Protein AF-A0A2V8UFY2-F1 (afdb_monomer_lite)

Sequence (199 aa):
MVKQAATGEEFSVSLDKATLTLLLDEMSKVGLDTSKLKISNNPAQPGAVNVTGFTATPTPRLTPFDPQPTPVVSTTHAPDATAGSEAEFVPEFLQDARVFSVYGTSSGLNPAYFATRATAEWMAKKYGTGEVVETPYEGNGGPYLANANEFQMRLRNGKLTNAGTLADYYRRMPESQFPGVADYMVRSVLIADNGPGIV

Structure (mmCIF, N/CA/C/O backbone):
data_AF-A0A2V8UFY2-F1
#
_entry.id   AF-A0A2V8UFY2-F1
#
loop_
_atom_site.group_PDB
_atom_site.id
_atom_site.type_symbol
_atom_site.label_atom_id
_atom_site.label_alt_id
_atom_site.label_comp_id
_atom_site.label_asym_id
_atom_site.label_entity_id
_atom_site.label_seq_id
_atom_site.pdbx_PDB_ins_code
_atom_site.Cartn_x
_atom_site.Cartn_y
_atom_site.Cartn_z
_atom_site.occupancy
_atom_site.B_iso_or_equiv
_atom_site.auth_seq_id
_atom_site.auth_comp_id
_atom_site.auth_asym_id
_atom_site.auth_atom_id
_atom_site.pdbx_PDB_model_num
ATOM 1 N N . MET A 1 1 ? 8.200 -35.801 51.454 1.00 36.50 1 MET A N 1
ATOM 2 C CA . MET A 1 1 ? 9.051 -34.892 50.654 1.00 36.50 1 MET A CA 1
ATOM 3 C C . MET A 1 1 ? 8.315 -34.591 49.362 1.00 36.50 1 MET A C 1
ATOM 5 O O . MET A 1 1 ? 8.167 -35.491 48.550 1.00 36.50 1 MET A O 1
ATOM 9 N N . VAL A 1 2 ? 7.795 -33.375 49.203 1.00 30.05 2 VAL A N 1
ATOM 10 C CA . VAL A 1 2 ? 7.168 -32.923 47.952 1.00 30.05 2 VAL A CA 1
ATOM 11 C C . VAL A 1 2 ? 8.130 -31.915 47.326 1.00 30.05 2 VAL A C 1
ATOM 13 O O . VAL A 1 2 ? 8.469 -30.922 47.964 1.00 30.05 2 VAL A O 1
ATOM 16 N N . LYS A 1 3 ? 8.646 -32.223 46.130 1.00 34.09 3 LYS A N 1
ATOM 17 C CA . LYS A 1 3 ? 9.518 -31.337 45.345 1.00 34.09 3 LYS A CA 1
ATOM 18 C C . LYS A 1 3 ? 8.659 -30.229 44.727 1.00 34.09 3 LYS A C 1
ATOM 20 O O . LYS A 1 3 ? 7.714 -30.521 44.002 1.00 34.09 3 LYS A O 1
ATOM 25 N N . GLN A 1 4 ? 9.000 -28.984 45.037 1.00 35.84 4 GLN A N 1
ATOM 26 C CA . GLN A 1 4 ? 8.407 -27.769 44.484 1.00 35.84 4 GLN A CA 1
ATOM 27 C C . GLN A 1 4 ? 9.010 -27.480 43.098 1.00 35.84 4 GLN A C 1
ATOM 29 O O . GLN A 1 4 ? 10.202 -27.705 42.883 1.00 35.84 4 GLN A O 1
ATOM 34 N N . ALA A 1 5 ? 8.176 -27.030 42.158 1.00 34.72 5 ALA A N 1
ATOM 35 C CA . ALA A 1 5 ? 8.568 -26.677 40.795 1.00 34.72 5 ALA A CA 1
ATOM 36 C C . ALA A 1 5 ? 9.474 -25.432 40.777 1.00 34.72 5 ALA A C 1
ATOM 38 O O . ALA A 1 5 ? 9.219 -24.470 41.500 1.00 34.72 5 ALA A O 1
ATOM 39 N N . ALA A 1 6 ? 10.526 -25.461 39.954 1.00 41.25 6 ALA A N 1
ATOM 40 C CA . ALA A 1 6 ? 11.391 -24.314 39.709 1.00 41.25 6 ALA A CA 1
ATOM 41 C C . ALA A 1 6 ? 10.707 -23.374 38.707 1.00 41.25 6 ALA A C 1
ATOM 43 O O . ALA A 1 6 ? 10.566 -23.700 37.530 1.00 41.25 6 ALA A O 1
ATOM 44 N N . THR A 1 7 ? 10.263 -22.227 39.208 1.00 43.69 7 THR A N 1
ATOM 45 C CA . THR A 1 7 ? 9.681 -21.127 38.436 1.00 43.69 7 THR A CA 1
ATOM 46 C C . THR A 1 7 ? 10.739 -20.043 38.259 1.00 43.69 7 THR A C 1
ATOM 48 O O . THR A 1 7 ? 11.320 -19.613 39.254 1.00 43.69 7 THR A O 1
ATOM 51 N N . GLY A 1 8 ? 10.935 -19.559 37.031 1.00 43.62 8 GLY A N 1
ATOM 52 C CA . GLY A 1 8 ? 11.543 -18.247 36.788 1.00 43.62 8 GLY A CA 1
ATOM 53 C C . GLY A 1 8 ? 12.620 -18.222 35.708 1.00 43.62 8 GLY A C 1
ATOM 54 O O . GLY A 1 8 ? 13.791 -18.050 36.027 1.00 43.62 8 GLY A O 1
ATOM 55 N N . GLU A 1 9 ? 12.235 -18.338 34.435 1.00 43.66 9 GLU A N 1
ATOM 56 C CA . GLU A 1 9 ? 13.041 -17.764 33.351 1.00 43.66 9 GLU A CA 1
ATOM 57 C C . GLU A 1 9 ? 12.847 -16.240 33.380 1.00 43.66 9 GLU A C 1
ATOM 59 O O . GLU A 1 9 ? 11.755 -15.733 33.117 1.00 43.66 9 GLU A O 1
ATOM 64 N N . GLU A 1 10 ? 13.889 -15.501 33.765 1.00 48.06 10 GLU A N 1
ATOM 65 C CA . GLU A 1 10 ? 13.915 -14.041 33.653 1.00 48.06 10 GLU A CA 1
ATOM 66 C C . GLU A 1 10 ? 14.055 -13.650 32.175 1.00 48.06 10 GLU A C 1
ATOM 68 O O . GLU A 1 10 ? 15.131 -13.732 31.583 1.00 48.06 10 GLU A O 1
ATOM 73 N N . PHE A 1 11 ? 12.956 -13.195 31.571 1.00 44.28 11 PHE A N 1
ATOM 74 C CA . PHE A 1 11 ? 12.984 -12.547 30.262 1.00 44.28 11 PHE A CA 1
ATOM 75 C C . PHE A 1 11 ? 13.623 -11.160 30.387 1.00 44.28 11 PHE A C 1
ATOM 77 O O . PHE A 1 11 ? 13.098 -10.277 31.063 1.00 44.28 11 PHE A O 1
ATOM 84 N N . SER A 1 12 ? 14.754 -10.962 29.710 1.00 51.25 12 SER A N 1
ATOM 85 C CA . SER A 1 12 ? 15.439 -9.670 29.617 1.00 51.25 12 SER A CA 1
ATOM 86 C C . SER A 1 12 ? 15.268 -9.106 28.208 1.00 51.25 12 SER A C 1
ATOM 88 O O . SER A 1 12 ? 15.698 -9.729 27.241 1.00 51.25 12 SER A O 1
ATOM 90 N N . VAL A 1 13 ? 14.656 -7.926 28.083 1.00 51.66 13 VAL A N 1
ATOM 91 C CA . VAL A 1 13 ? 14.503 -7.203 26.809 1.00 51.66 13 VAL A CA 1
ATOM 92 C C . VAL A 1 13 ? 15.267 -5.886 26.903 1.00 51.66 13 VAL A C 1
ATOM 94 O O . VAL A 1 13 ? 15.075 -5.117 27.843 1.00 51.66 13 VAL A O 1
ATOM 97 N N . SER A 1 14 ? 16.149 -5.621 25.940 1.00 53.66 14 SER A N 1
ATOM 98 C CA . SER A 1 14 ? 16.865 -4.348 25.830 1.00 53.66 14 SER A CA 1
ATOM 99 C C . SER A 1 14 ? 16.098 -3.410 24.900 1.00 53.66 14 SER A C 1
ATOM 101 O O . SER A 1 14 ? 16.031 -3.657 23.700 1.00 53.66 14 SER A O 1
ATOM 103 N N . LEU A 1 15 ? 15.524 -2.341 25.452 1.00 61.38 15 LEU A N 1
ATOM 104 C CA . LEU A 1 15 ? 14.904 -1.256 24.689 1.00 61.38 15 LEU A CA 1
ATOM 105 C C . LEU A 1 15 ? 15.712 0.029 24.866 1.00 61.38 15 LEU A C 1
ATOM 107 O O . LEU A 1 15 ? 16.353 0.237 25.899 1.00 61.38 15 LEU A O 1
ATOM 111 N N . ASP A 1 16 ? 15.673 0.907 23.869 1.00 71.69 16 ASP A N 1
ATOM 112 C CA . ASP A 1 16 ? 16.215 2.251 24.019 1.00 71.69 16 ASP A CA 1
ATOM 113 C C . ASP A 1 16 ? 15.373 3.078 25.014 1.00 71.69 16 ASP A C 1
ATOM 115 O O . ASP A 1 16 ? 14.211 2.784 25.308 1.00 71.69 16 ASP A O 1
ATOM 119 N N . LYS A 1 17 ? 15.978 4.142 25.549 1.00 62.91 17 LYS A N 1
ATOM 120 C CA . LYS A 1 17 ? 15.395 4.962 26.618 1.00 62.91 17 LYS A CA 1
ATOM 121 C C . LYS A 1 17 ? 14.096 5.669 26.202 1.00 62.91 17 LYS A C 1
ATOM 123 O O . LYS A 1 17 ? 13.236 5.885 27.058 1.00 62.91 17 LYS A O 1
ATOM 128 N N . ALA A 1 18 ? 13.949 6.041 24.929 1.00 68.62 18 ALA A N 1
ATOM 129 C CA . ALA A 1 18 ? 12.751 6.726 24.446 1.00 68.62 18 ALA A CA 1
ATOM 130 C C . ALA A 1 18 ? 11.585 5.737 24.347 1.00 68.62 18 ALA A C 1
ATOM 132 O O . ALA A 1 18 ? 10.501 6.020 24.858 1.00 68.62 18 ALA A O 1
ATOM 133 N N . THR A 1 19 ? 11.845 4.542 23.815 1.00 69.00 19 THR A N 1
ATOM 134 C CA . THR A 1 19 ? 10.848 3.468 23.733 1.00 69.00 19 THR A CA 1
ATOM 135 C C . THR A 1 19 ? 10.437 2.970 25.120 1.00 69.00 19 THR A C 1
ATOM 137 O O . THR A 1 19 ? 9.249 2.788 25.369 1.00 69.00 19 THR A O 1
ATOM 140 N N . LEU A 1 20 ? 11.376 2.844 26.068 1.00 69.50 20 LEU A N 1
ATOM 141 C CA . LEU A 1 20 ? 11.069 2.529 27.473 1.00 69.50 20 LEU A CA 1
ATOM 142 C C . LEU A 1 20 ? 10.132 3.563 28.102 1.00 69.50 20 LEU A C 1
ATOM 144 O O . LEU A 1 20 ? 9.165 3.197 28.760 1.00 69.50 20 LEU A O 1
ATOM 148 N N . THR A 1 21 ? 10.399 4.851 27.886 1.00 67.38 21 THR A N 1
ATOM 149 C CA . THR A 1 21 ? 9.590 5.929 28.475 1.00 67.38 21 THR A CA 1
ATOM 150 C C . THR A 1 21 ? 8.159 5.901 27.941 1.00 67.38 21 THR A C 1
ATOM 152 O O . THR A 1 21 ? 7.216 6.031 28.717 1.00 67.38 21 THR A O 1
ATOM 155 N N . LEU A 1 22 ? 7.997 5.666 26.636 1.00 73.25 22 LEU A N 1
ATOM 156 C CA . LEU A 1 22 ? 6.685 5.542 26.007 1.00 73.25 22 LEU A CA 1
ATOM 157 C C . LEU A 1 22 ? 5.923 4.312 26.521 1.00 73.25 22 LEU A C 1
ATOM 159 O O . LEU A 1 22 ? 4.743 4.412 26.841 1.00 73.25 22 LEU A O 1
ATOM 163 N N . LEU A 1 23 ? 6.605 3.169 26.659 1.00 69.69 23 LEU A N 1
ATOM 164 C CA . LEU A 1 23 ? 5.990 1.942 27.165 1.00 69.69 23 LEU A CA 1
ATOM 165 C C . LEU A 1 23 ? 5.521 2.101 28.617 1.00 69.69 23 LEU A C 1
ATOM 167 O O . LEU A 1 23 ? 4.437 1.646 28.962 1.00 69.69 23 LEU A O 1
ATOM 171 N N . LEU A 1 24 ? 6.322 2.756 29.464 1.00 70.81 24 LEU A N 1
ATOM 172 C CA . LEU A 1 24 ? 5.958 3.016 30.858 1.00 70.81 24 LEU A CA 1
ATOM 173 C C . LEU A 1 24 ? 4.755 3.967 30.969 1.00 70.81 24 LEU A C 1
ATOM 175 O O . LEU A 1 24 ? 3.890 3.748 31.817 1.00 70.81 24 LEU A O 1
ATOM 179 N N . ASP A 1 25 ? 4.681 4.990 30.114 1.00 71.69 25 ASP A N 1
ATOM 180 C CA . ASP A 1 25 ? 3.549 5.924 30.069 1.00 71.69 25 ASP A CA 1
ATOM 181 C C . ASP A 1 25 ? 2.252 5.219 29.642 1.00 71.69 25 ASP A C 1
ATOM 183 O O . ASP A 1 25 ? 1.210 5.373 30.281 1.00 71.69 25 ASP A O 1
ATOM 187 N N . GLU A 1 26 ? 2.329 4.362 28.623 1.00 70.94 26 GLU A N 1
ATOM 188 C CA . GLU A 1 26 ? 1.200 3.549 28.167 1.00 70.94 26 GLU A CA 1
ATOM 189 C C . GLU A 1 26 ? 0.772 2.526 29.231 1.00 70.94 26 GLU A C 1
ATOM 191 O O . GLU A 1 26 ? -0.412 2.432 29.548 1.00 70.94 26 GLU A O 1
ATOM 196 N N . MET A 1 27 ? 1.716 1.816 29.863 1.00 67.31 27 MET A N 1
ATOM 197 C CA . MET A 1 27 ? 1.420 0.839 30.924 1.00 67.31 27 MET A CA 1
ATOM 198 C C . MET A 1 27 ? 0.758 1.477 32.156 1.00 67.31 27 MET A C 1
ATOM 200 O O . MET A 1 27 ? -0.099 0.854 32.788 1.00 67.31 27 MET A O 1
ATOM 204 N N . SER A 1 28 ? 1.104 2.728 32.466 1.00 64.19 28 SER A N 1
ATOM 205 C CA . SER A 1 28 ? 0.470 3.507 33.535 1.00 64.19 28 SER A CA 1
ATOM 206 C C . SER A 1 28 ? -0.994 3.846 33.210 1.00 64.19 28 SER A C 1
ATOM 208 O O . SER A 1 28 ? -1.863 3.743 34.077 1.00 64.19 28 SER A O 1
ATOM 210 N N . LYS A 1 29 ? -1.313 4.159 31.943 1.00 68.12 29 LYS A N 1
ATOM 211 C CA . LYS A 1 29 ? -2.690 4.466 31.498 1.00 68.12 29 LYS A CA 1
ATOM 212 C C . LYS A 1 29 ? -3.634 3.266 31.563 1.00 68.12 29 LYS A C 1
ATOM 214 O O . LYS A 1 29 ? -4.824 3.452 31.802 1.00 68.12 29 LYS A O 1
ATOM 219 N N . VAL A 1 30 ? -3.119 2.049 31.380 1.00 64.50 30 VAL A N 1
ATOM 220 C CA . VAL A 1 30 ? -3.892 0.799 31.535 1.00 64.50 30 VAL A CA 1
ATOM 221 C C . VAL A 1 30 ? -3.917 0.264 32.973 1.00 64.50 30 VAL A C 1
ATOM 223 O O . VAL A 1 30 ? -4.499 -0.789 33.224 1.00 64.50 30 VAL A O 1
ATOM 226 N N . GLY A 1 31 ? -3.345 0.990 33.941 1.00 54.72 31 GLY A N 1
ATOM 227 C CA . GLY A 1 31 ? -3.419 0.639 35.361 1.00 54.72 31 GLY A CA 1
ATOM 228 C C . GLY A 1 31 ? -2.584 -0.584 35.755 1.00 54.72 31 GLY A C 1
ATOM 229 O O . GLY A 1 31 ? -2.877 -1.216 36.772 1.00 54.72 31 GLY A O 1
ATOM 230 N N . LEU A 1 32 ? -1.560 -0.941 34.970 1.00 60.66 32 LEU A N 1
ATOM 231 C CA . LEU A 1 32 ? -0.622 -2.000 35.343 1.00 60.66 32 LEU A CA 1
ATOM 232 C C . LEU A 1 32 ? 0.371 -1.484 36.396 1.00 60.66 32 LEU A C 1
ATOM 234 O O . LEU A 1 32 ? 1.023 -0.461 36.203 1.00 60.66 32 LEU A O 1
ATOM 238 N N . ASP A 1 33 ? 0.531 -2.229 37.493 1.00 57.62 33 ASP A N 1
ATOM 239 C CA . ASP A 1 33 ? 1.513 -1.926 38.539 1.00 57.62 33 ASP A CA 1
ATOM 240 C C . ASP A 1 33 ? 2.943 -2.223 38.052 1.00 57.62 33 ASP A C 1
ATOM 242 O O . ASP A 1 33 ? 3.432 -3.355 38.097 1.00 57.62 33 ASP A O 1
ATOM 246 N N . THR A 1 34 ? 3.633 -1.186 37.577 1.00 58.38 34 THR A N 1
ATOM 247 C CA . THR A 1 34 ? 5.018 -1.257 37.093 1.00 58.38 34 THR A CA 1
ATOM 248 C C . THR A 1 34 ? 6.055 -1.261 38.222 1.00 58.38 34 THR A C 1
ATOM 250 O O . THR A 1 34 ? 7.252 -1.346 37.947 1.00 58.38 34 THR A O 1
ATOM 253 N N . SER A 1 35 ? 5.639 -1.214 39.495 1.00 57.88 35 SER A N 1
ATOM 254 C CA . SER A 1 35 ? 6.534 -1.072 40.659 1.00 57.88 35 SER A CA 1
ATOM 255 C C . SER A 1 35 ? 7.477 -2.261 40.880 1.00 57.88 35 SER A C 1
ATOM 257 O O . SER A 1 35 ? 8.417 -2.173 41.668 1.00 57.88 35 SER A O 1
ATOM 259 N N . LYS A 1 36 ? 7.243 -3.388 40.195 1.00 54.62 36 LYS A N 1
ATOM 260 C CA . LYS A 1 36 ? 8.092 -4.591 40.255 1.00 54.62 36 LYS A CA 1
ATOM 261 C C . LYS A 1 36 ? 9.071 -4.725 39.086 1.00 54.62 36 LYS A C 1
ATOM 263 O O . LYS A 1 36 ? 9.863 -5.667 39.078 1.00 54.62 36 LYS A O 1
ATOM 268 N N . LEU A 1 37 ? 9.046 -3.811 38.113 1.00 56.16 37 LEU A N 1
ATOM 269 C CA . LEU A 1 37 ? 9.970 -3.837 36.980 1.00 56.16 37 LEU A CA 1
ATOM 270 C C . LEU A 1 37 ? 11.348 -3.320 37.414 1.00 56.16 37 LEU A C 1
ATOM 272 O O . LEU A 1 37 ? 11.517 -2.153 37.763 1.00 56.16 37 LEU A O 1
ATOM 276 N N . LYS A 1 38 ? 12.358 -4.195 37.382 1.00 53.16 38 LYS A N 1
ATOM 277 C CA . LYS A 1 38 ? 13.757 -3.814 37.609 1.00 53.16 38 LYS A CA 1
ATOM 278 C C . LYS A 1 38 ? 14.361 -3.292 36.306 1.00 53.16 38 LYS A C 1
ATOM 280 O O . LYS A 1 38 ? 14.733 -4.074 35.438 1.00 53.16 38 LYS A O 1
ATOM 285 N N . ILE A 1 39 ? 14.474 -1.973 36.176 1.00 56.50 39 ILE A N 1
ATOM 286 C CA . ILE A 1 39 ? 15.136 -1.331 35.032 1.00 56.50 39 ILE A CA 1
ATOM 287 C C . ILE A 1 39 ? 16.615 -1.146 35.379 1.00 56.50 39 ILE A C 1
ATOM 289 O O . ILE A 1 39 ? 16.957 -0.367 36.268 1.00 56.50 39 ILE A O 1
ATOM 293 N N . SER A 1 40 ? 17.498 -1.871 34.692 1.00 49.16 40 SER A N 1
ATOM 294 C CA . SER A 1 40 ? 18.949 -1.718 34.835 1.00 49.16 40 SER A CA 1
ATOM 295 C C . SER A 1 40 ? 19.501 -0.857 33.699 1.00 49.16 40 SER A C 1
ATOM 297 O O . SER A 1 40 ? 19.422 -1.239 32.533 1.00 49.16 40 SER A O 1
ATOM 299 N N . ASN A 1 41 ? 20.086 0.295 34.032 1.00 41.69 41 ASN A N 1
ATOM 300 C CA . ASN A 1 41 ? 20.800 1.142 33.074 1.00 41.69 41 ASN A CA 1
ATOM 301 C C . ASN A 1 41 ? 22.235 0.635 32.914 1.00 41.69 41 ASN A C 1
ATOM 303 O O . ASN A 1 41 ? 23.140 1.115 33.594 1.00 41.69 41 ASN A O 1
ATOM 307 N N . ASN A 1 42 ? 22.446 -0.324 32.015 1.00 40.84 42 ASN A N 1
ATOM 308 C CA . ASN A 1 42 ? 23.788 -0.705 31.583 1.00 40.84 42 ASN A CA 1
ATOM 309 C C . ASN A 1 42 ? 23.953 -0.328 30.100 1.00 40.84 42 ASN A C 1
ATOM 311 O O . ASN A 1 42 ? 23.103 -0.721 29.298 1.00 40.84 42 ASN A O 1
ATOM 315 N N . PRO A 1 43 ? 24.983 0.440 29.698 1.00 35.62 43 PRO A N 1
ATOM 316 C CA . PRO A 1 43 ? 25.209 0.740 28.287 1.00 35.62 43 PRO A CA 1
ATOM 317 C C . PRO A 1 43 ? 25.573 -0.554 27.543 1.00 35.62 43 PRO A C 1
ATOM 319 O O . PRO A 1 43 ? 26.635 -1.134 27.761 1.00 35.62 43 PRO A O 1
ATOM 322 N N . ALA A 1 44 ? 24.665 -1.038 26.693 1.00 34.84 44 ALA A N 1
ATOM 323 C CA . ALA A 1 44 ? 24.840 -2.279 25.947 1.00 34.84 44 ALA A CA 1
ATOM 324 C C . ALA A 1 44 ? 25.740 -2.066 24.717 1.00 34.84 44 ALA A C 1
ATOM 326 O O . ALA A 1 44 ? 25.387 -1.361 23.774 1.00 34.84 44 ALA A O 1
ATOM 327 N N . GLN A 1 45 ? 26.904 -2.712 24.734 1.00 32.38 45 GLN A N 1
ATOM 328 C CA . GLN A 1 45 ? 27.743 -2.976 23.566 1.00 32.38 45 GLN A CA 1
ATOM 329 C C . GLN A 1 45 ? 27.110 -4.130 22.756 1.00 32.38 45 GLN A C 1
ATOM 331 O O . GLN A 1 45 ? 26.699 -5.121 23.363 1.00 32.38 45 GLN A O 1
ATOM 336 N N . PRO A 1 46 ? 27.004 -4.050 21.416 1.00 34.09 46 PRO A N 1
ATOM 337 C CA . PRO A 1 46 ? 26.331 -5.079 20.625 1.00 34.09 46 PRO A CA 1
ATOM 338 C C . PRO A 1 46 ? 27.159 -6.372 20.562 1.00 34.09 46 PRO A C 1
ATOM 340 O O . PRO A 1 46 ? 28.224 -6.420 19.948 1.00 34.09 46 PRO A O 1
ATOM 343 N N . GLY A 1 47 ? 26.658 -7.427 21.208 1.00 31.66 47 GLY A N 1
ATOM 344 C CA . GLY A 1 47 ? 27.147 -8.798 21.073 1.00 31.66 47 GLY A CA 1
ATOM 345 C C . GLY A 1 47 ? 26.387 -9.535 19.971 1.00 31.66 47 GLY A C 1
ATOM 346 O O . GLY A 1 47 ? 25.162 -9.612 20.000 1.00 31.66 47 GLY A O 1
ATOM 347 N N . ALA A 1 48 ? 27.120 -10.063 18.992 1.00 31.39 48 ALA A N 1
ATOM 348 C CA . ALA A 1 48 ? 26.589 -10.884 17.910 1.00 31.39 48 ALA A CA 1
ATOM 349 C C . ALA A 1 48 ? 26.047 -12.219 18.445 1.00 31.39 48 ALA A C 1
ATOM 351 O O . ALA A 1 48 ? 26.747 -12.928 19.168 1.00 31.39 48 ALA A O 1
ATOM 352 N N . VAL A 1 49 ? 24.827 -12.588 18.048 1.00 34.47 49 VAL A N 1
ATOM 353 C CA . VAL A 1 49 ? 24.257 -13.911 18.331 1.00 34.47 49 VAL A CA 1
ATOM 354 C C . VAL A 1 49 ? 24.290 -14.733 17.048 1.00 34.47 49 VAL A C 1
ATOM 356 O O . VAL A 1 49 ? 23.611 -14.430 16.071 1.00 34.47 49 VAL A O 1
ATOM 359 N N . ASN A 1 50 ? 25.138 -15.756 17.054 1.00 33.00 50 ASN A N 1
ATOM 360 C CA . ASN A 1 50 ? 25.276 -16.749 16.000 1.00 33.00 50 ASN A CA 1
ATOM 361 C C . ASN A 1 50 ? 24.210 -17.836 16.224 1.00 33.00 50 ASN A C 1
ATOM 363 O O . ASN A 1 50 ? 24.274 -18.542 17.229 1.00 33.00 50 ASN A O 1
ATOM 367 N N . VAL A 1 51 ? 23.233 -17.972 15.322 1.00 32.75 51 VAL A N 1
ATOM 368 C CA . VAL A 1 51 ? 22.243 -19.062 15.364 1.00 32.75 51 VAL A CA 1
ATOM 369 C C . VAL A 1 51 ? 22.458 -19.955 14.151 1.00 32.75 51 VAL A C 1
ATOM 371 O O . VAL A 1 51 ? 22.139 -19.602 13.019 1.00 32.75 51 VAL A O 1
ATOM 374 N N . THR A 1 52 ? 23.049 -21.120 14.400 1.00 33.97 52 THR A N 1
ATOM 375 C CA . THR A 1 52 ? 23.231 -22.201 13.430 1.00 33.97 52 THR A CA 1
ATOM 376 C C . THR A 1 52 ? 22.110 -23.219 13.631 1.00 33.97 52 THR A C 1
ATOM 378 O O . THR A 1 52 ? 21.993 -23.776 14.718 1.00 33.97 52 THR A O 1
ATOM 381 N N . GLY A 1 53 ? 21.304 -23.485 12.597 1.00 30.08 53 GLY A N 1
ATOM 382 C CA . GLY A 1 53 ? 20.375 -24.619 12.599 1.00 30.08 53 GLY A CA 1
ATOM 383 C C . GLY A 1 53 ? 19.136 -24.442 11.723 1.00 30.08 53 GLY A C 1
ATOM 384 O O . GLY A 1 53 ? 18.074 -24.117 12.234 1.00 30.08 53 GLY A O 1
ATOM 385 N N . PHE A 1 54 ? 19.248 -24.736 10.425 1.00 35.53 54 PHE A N 1
ATOM 386 C CA . PHE A 1 54 ? 18.096 -25.116 9.602 1.00 35.53 54 PHE A CA 1
ATOM 387 C C . PHE A 1 54 ? 18.411 -26.429 8.885 1.00 35.53 54 PHE A C 1
ATOM 389 O O . PHE A 1 54 ? 19.370 -26.530 8.120 1.00 35.53 54 PHE A O 1
ATOM 396 N N . THR A 1 55 ? 17.609 -27.451 9.169 1.00 33.03 55 THR A N 1
ATOM 397 C CA . THR A 1 55 ? 17.562 -28.715 8.437 1.00 33.03 55 THR A CA 1
ATOM 398 C C . THR A 1 55 ? 16.876 -28.477 7.093 1.00 33.03 55 THR A C 1
ATOM 400 O O . THR A 1 55 ? 15.714 -28.086 7.034 1.00 33.03 55 THR A O 1
ATOM 403 N N . ALA A 1 56 ? 17.616 -28.681 6.003 1.00 34.25 56 ALA A N 1
ATOM 404 C CA . ALA A 1 56 ? 17.122 -28.519 4.642 1.00 34.25 56 ALA A CA 1
ATOM 405 C C . ALA A 1 56 ? 16.279 -29.728 4.204 1.00 34.25 56 ALA A C 1
ATOM 407 O O . ALA A 1 56 ? 16.751 -30.866 4.211 1.00 34.25 56 ALA A O 1
ATOM 408 N N . THR A 1 57 ? 15.045 -29.474 3.778 1.00 37.72 57 THR A N 1
ATOM 409 C CA . THR A 1 57 ? 14.213 -30.416 3.016 1.00 37.72 57 THR A CA 1
ATOM 410 C C . THR A 1 57 ? 14.703 -30.441 1.558 1.00 37.72 57 THR A C 1
ATOM 412 O O . THR A 1 57 ? 14.916 -29.368 0.990 1.00 37.72 57 THR A O 1
ATOM 415 N N . PRO A 1 58 ? 14.907 -31.607 0.916 1.00 39.22 58 PRO A N 1
ATOM 416 C CA . PRO A 1 58 ? 15.440 -31.657 -0.445 1.00 39.22 58 PRO A CA 1
ATOM 417 C C . PRO A 1 58 ? 14.377 -31.267 -1.484 1.00 39.22 58 PRO A C 1
ATOM 419 O O . PRO A 1 58 ? 13.309 -31.872 -1.560 1.00 39.22 58 PRO A O 1
ATOM 422 N N . THR A 1 59 ? 14.689 -30.275 -2.316 1.00 48.66 59 THR A N 1
ATOM 423 C CA . THR A 1 59 ? 13.945 -29.920 -3.534 1.00 48.66 59 THR A CA 1
ATOM 424 C C . THR A 1 59 ? 14.176 -30.968 -4.634 1.00 48.66 59 THR A C 1
ATOM 426 O O . THR A 1 59 ? 15.314 -31.412 -4.816 1.00 48.66 59 THR A O 1
ATOM 429 N N . PRO A 1 60 ? 13.153 -31.363 -5.418 1.00 45.06 60 PRO A N 1
ATOM 430 C CA . PRO A 1 60 ? 13.358 -32.224 -6.577 1.00 45.06 60 PRO A CA 1
ATOM 431 C C . PRO A 1 60 ? 14.107 -31.472 -7.687 1.00 45.06 60 PRO A C 1
ATOM 433 O O . PRO A 1 60 ? 13.824 -30.318 -8.006 1.00 45.06 60 PRO A O 1
ATOM 436 N N . ARG A 1 61 ? 15.098 -32.152 -8.263 1.00 41.75 61 ARG A N 1
ATOM 437 C CA . ARG A 1 61 ? 15.979 -31.664 -9.328 1.00 41.75 61 ARG A CA 1
ATOM 438 C C . ARG A 1 61 ? 15.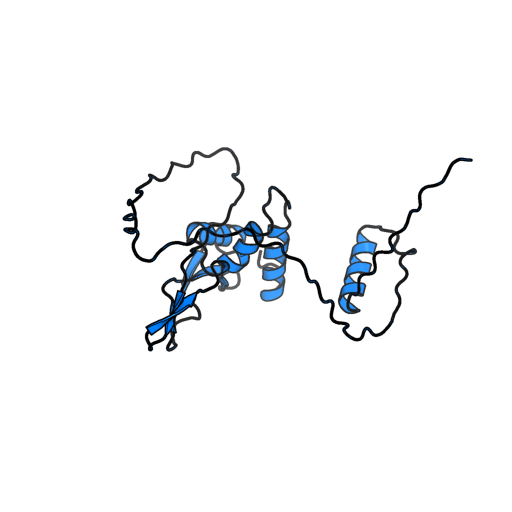231 -31.737 -10.666 1.00 41.75 61 ARG A C 1
ATOM 440 O O . ARG A 1 61 ? 14.987 -32.836 -11.152 1.00 41.75 61 ARG A O 1
ATOM 447 N N . LEU A 1 62 ? 14.892 -30.597 -11.267 1.00 40.94 62 LEU A N 1
ATOM 448 C CA . LEU A 1 62 ? 14.411 -30.552 -12.652 1.00 40.94 62 LEU A CA 1
ATOM 449 C C . LEU A 1 62 ? 15.613 -30.677 -13.598 1.00 40.94 62 LEU A C 1
ATOM 451 O O . LEU A 1 62 ? 16.552 -29.880 -13.536 1.00 40.94 62 LEU A O 1
ATOM 455 N N . THR A 1 63 ? 15.616 -31.709 -14.438 1.00 52.69 63 THR A N 1
ATOM 456 C CA . THR A 1 63 ? 16.598 -31.876 -15.517 1.00 52.69 63 THR A CA 1
ATOM 457 C C . THR A 1 63 ? 16.244 -31.002 -16.730 1.00 52.69 63 THR A C 1
ATOM 459 O O . THR A 1 63 ? 15.069 -30.720 -16.941 1.00 52.69 63 THR A O 1
ATOM 462 N N . PRO A 1 64 ? 17.220 -30.597 -17.570 1.00 52.12 64 PRO A N 1
ATOM 463 C CA . PRO A 1 64 ? 17.054 -29.536 -18.580 1.00 52.12 64 PRO A CA 1
ATOM 464 C C . PRO A 1 64 ? 16.165 -29.865 -19.795 1.00 52.12 64 PRO A C 1
ATOM 466 O O . PRO A 1 64 ? 16.177 -29.109 -20.761 1.00 52.12 64 PRO A O 1
ATOM 469 N N . PHE A 1 65 ? 15.453 -30.995 -19.797 1.00 48.31 65 PHE A N 1
ATOM 470 C CA . PHE A 1 65 ? 14.806 -31.546 -20.995 1.00 48.31 65 PHE A CA 1
ATOM 471 C C . PHE A 1 65 ? 13.368 -32.038 -20.787 1.00 48.31 65 PHE A C 1
ATOM 473 O O . PHE A 1 65 ? 12.857 -32.764 -21.638 1.00 48.31 65 PHE A O 1
ATOM 480 N N . ASP A 1 66 ? 12.687 -31.627 -19.715 1.00 50.00 66 ASP A N 1
ATOM 481 C CA . ASP A 1 66 ? 11.237 -31.833 -19.651 1.00 50.00 66 ASP A CA 1
ATOM 482 C C . ASP A 1 66 ? 10.502 -30.772 -20.490 1.00 50.00 66 ASP A C 1
ATOM 484 O O . ASP A 1 66 ? 10.809 -29.579 -20.377 1.00 50.00 66 ASP A O 1
ATOM 488 N N . PRO A 1 67 ? 9.536 -31.163 -21.345 1.00 46.84 67 PRO A N 1
ATOM 489 C CA . PRO A 1 67 ? 8.712 -30.208 -22.070 1.00 46.84 67 PRO A CA 1
ATOM 490 C C . PRO A 1 67 ? 7.914 -29.366 -21.072 1.00 46.84 67 PRO A C 1
ATOM 492 O O . PRO A 1 67 ? 7.144 -29.884 -20.264 1.00 46.84 67 PRO A O 1
ATOM 495 N N . GLN A 1 68 ? 8.105 -28.049 -21.141 1.00 47.12 68 GLN A N 1
ATOM 496 C CA . GLN A 1 68 ? 7.377 -27.084 -20.328 1.00 47.12 68 GLN A CA 1
ATOM 497 C C . GLN A 1 68 ? 5.869 -27.244 -20.590 1.00 47.12 68 GLN A C 1
ATOM 499 O O . GLN A 1 68 ? 5.452 -27.121 -21.747 1.00 47.12 68 GLN A O 1
ATOM 504 N N . PRO A 1 69 ? 5.031 -27.516 -19.571 1.00 43.41 69 PRO A N 1
ATOM 505 C CA . PRO A 1 69 ? 3.591 -27.521 -19.764 1.00 43.41 69 PRO A CA 1
ATOM 506 C C . PRO A 1 69 ? 3.168 -26.128 -20.240 1.00 43.41 69 PRO A C 1
ATOM 508 O O . PRO A 1 69 ? 3.445 -25.117 -19.595 1.00 43.41 69 PRO A O 1
ATOM 511 N N . THR A 1 70 ? 2.534 -26.072 -21.410 1.00 45.25 70 THR A N 1
ATOM 512 C CA . THR A 1 70 ? 1.883 -24.866 -21.927 1.00 45.25 70 THR A CA 1
ATOM 513 C C . THR A 1 70 ? 0.931 -24.308 -20.868 1.00 45.25 70 THR A C 1
ATOM 515 O O . THR A 1 70 ? 0.141 -25.087 -20.325 1.00 45.25 70 THR A O 1
ATOM 518 N N . PRO A 1 71 ? 0.950 -22.994 -20.578 1.00 44.53 71 PRO A N 1
ATOM 519 C CA . PRO A 1 71 ? -0.032 -22.404 -19.686 1.00 44.53 71 PRO A CA 1
ATOM 520 C C . PRO A 1 71 ? -1.413 -22.552 -20.330 1.00 44.53 71 PRO A C 1
ATOM 522 O O . PRO A 1 71 ? -1.709 -21.946 -21.360 1.00 44.53 71 PRO A O 1
ATOM 525 N N . VAL A 1 72 ? -2.254 -23.393 -19.735 1.00 37.72 72 VAL A N 1
ATOM 526 C CA . VAL A 1 72 ? -3.692 -23.365 -19.988 1.00 37.72 72 VAL A CA 1
ATOM 527 C C . VAL A 1 72 ? -4.200 -22.002 -19.538 1.00 37.72 72 VAL A C 1
ATOM 529 O O . VAL A 1 72 ? -4.068 -21.622 -18.376 1.00 37.72 72 VAL A O 1
ATOM 532 N N . VAL A 1 73 ? -4.738 -21.244 -20.489 1.00 39.53 73 VAL A N 1
ATOM 533 C CA . VAL A 1 73 ? -5.454 -19.999 -20.230 1.00 39.53 73 VAL A CA 1
ATOM 534 C C . VAL A 1 73 ? -6.697 -20.357 -19.417 1.00 39.53 73 VAL A C 1
ATOM 536 O O . VAL A 1 73 ?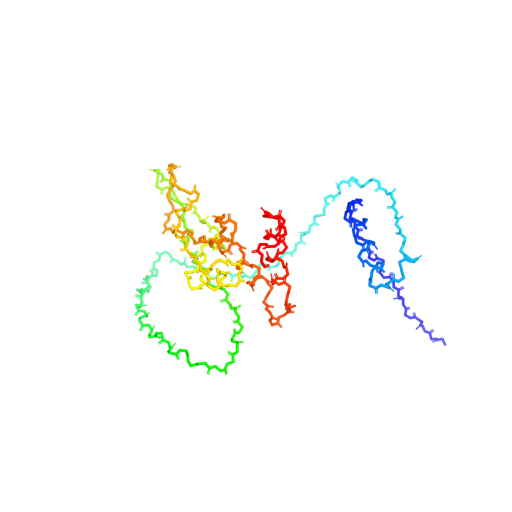 -7.699 -20.809 -19.966 1.00 39.53 73 VAL A O 1
ATOM 539 N N . SER A 1 74 ? -6.632 -20.181 -18.101 1.00 38.66 74 SER A N 1
ATOM 540 C CA . SER A 1 74 ? -7.815 -20.226 -17.246 1.00 38.66 74 SER A CA 1
ATOM 541 C C . SER A 1 74 ? -8.564 -18.904 -17.383 1.00 38.66 74 SER A C 1
ATOM 543 O O . SER A 1 74 ? -8.351 -17.970 -16.615 1.00 38.66 74 SER A O 1
ATOM 545 N N . THR A 1 75 ? -9.462 -18.807 -18.364 1.00 44.56 75 THR A N 1
ATOM 546 C CA . THR A 1 75 ? -10.593 -17.875 -18.276 1.00 44.56 75 THR A CA 1
ATOM 547 C C . THR A 1 75 ? -11.585 -18.437 -17.265 1.00 44.56 75 THR A C 1
ATOM 549 O O . THR A 1 75 ? -12.564 -19.085 -17.638 1.00 44.56 75 THR A O 1
ATOM 552 N N . THR A 1 76 ? -11.324 -18.226 -15.978 1.00 36.28 76 THR A N 1
ATOM 553 C CA . THR A 1 76 ? -12.324 -18.491 -14.944 1.00 36.28 76 THR A CA 1
ATOM 554 C C . THR A 1 76 ? -13.143 -17.223 -14.750 1.00 36.28 76 THR A C 1
ATOM 556 O O . THR A 1 76 ? -12.614 -16.173 -14.393 1.00 36.28 76 THR A O 1
ATOM 559 N N . HIS A 1 77 ? -14.435 -17.341 -15.055 1.00 36.78 77 HIS A N 1
ATOM 560 C CA . HIS A 1 77 ? -15.492 -16.388 -14.731 1.00 36.78 77 HIS A CA 1
ATOM 561 C C . HIS A 1 77 ? -15.308 -15.811 -13.321 1.00 36.78 77 HIS A C 1
ATOM 563 O O . HIS A 1 77 ? -15.154 -16.566 -12.360 1.00 36.78 77 HIS A O 1
ATOM 569 N N . ALA A 1 78 ? -15.386 -14.485 -13.206 1.00 45.50 78 ALA A N 1
ATOM 570 C CA . ALA A 1 78 ? -15.605 -13.828 -11.926 1.00 45.50 78 ALA A CA 1
ATOM 571 C C . ALA A 1 78 ? -16.922 -14.358 -11.327 1.00 45.50 78 ALA A C 1
ATOM 573 O O . ALA A 1 78 ? -17.949 -14.292 -12.011 1.00 45.50 78 ALA A O 1
ATOM 574 N N . PRO A 1 79 ? -16.932 -14.907 -10.100 1.00 48.31 79 PRO A N 1
ATOM 575 C CA . PRO A 1 79 ? -18.183 -15.162 -9.423 1.00 48.31 79 PRO A CA 1
ATOM 576 C C . PRO A 1 79 ? -18.770 -13.820 -8.985 1.00 48.31 79 PRO A C 1
ATOM 578 O O . PRO A 1 79 ? -18.118 -13.004 -8.334 1.00 48.31 79 PRO A O 1
ATOM 581 N N . ASP A 1 80 ? -20.015 -13.620 -9.391 1.00 48.47 80 ASP A N 1
ATOM 582 C CA . ASP A 1 80 ? -20.909 -12.559 -8.957 1.00 48.47 80 ASP A CA 1
ATOM 583 C C . ASP A 1 80 ? -21.001 -12.584 -7.418 1.00 48.47 80 ASP A C 1
ATOM 585 O O . ASP A 1 80 ? -21.528 -13.528 -6.820 1.00 48.47 80 ASP A O 1
ATOM 589 N N . ALA A 1 81 ? -20.398 -11.597 -6.751 1.00 45.78 81 ALA A N 1
ATOM 590 C CA . ALA A 1 81 ? -20.354 -11.539 -5.295 1.00 45.78 81 ALA A CA 1
ATOM 591 C C . ALA A 1 81 ? -21.670 -10.963 -4.762 1.00 45.78 81 ALA A C 1
ATOM 593 O O . ALA A 1 81 ? -21.864 -9.754 -4.636 1.00 45.78 81 ALA A O 1
ATOM 594 N N . THR A 1 82 ? -22.575 -11.882 -4.436 1.00 36.00 82 THR A N 1
ATOM 595 C CA . THR A 1 82 ? -23.772 -11.633 -3.635 1.00 36.00 82 THR A CA 1
ATOM 596 C C . THR A 1 82 ? -23.360 -11.153 -2.239 1.00 36.00 82 THR A C 1
ATOM 598 O O . THR A 1 82 ? -22.538 -11.778 -1.571 1.00 36.00 82 THR A O 1
ATOM 601 N N . ALA A 1 83 ? -23.934 -10.034 -1.799 1.00 47.34 83 ALA A N 1
ATOM 602 C CA . ALA A 1 83 ? -23.776 -9.483 -0.457 1.00 47.34 83 ALA A CA 1
ATOM 603 C C . ALA A 1 83 ? -24.221 -10.481 0.632 1.00 47.34 83 ALA A C 1
ATOM 605 O O . ALA A 1 83 ? -25.283 -11.088 0.500 1.00 47.34 83 ALA A O 1
ATOM 606 N N . GLY A 1 84 ? -23.463 -10.592 1.734 1.00 40.88 84 GLY A N 1
ATOM 607 C CA . GLY A 1 84 ? -23.954 -11.268 2.946 1.00 40.88 84 GLY A CA 1
ATOM 608 C C . GLY A 1 84 ? -22.965 -12.111 3.757 1.00 40.88 84 GLY A C 1
ATOM 609 O O . GLY A 1 84 ? -23.324 -13.201 4.173 1.00 40.88 84 GLY A O 1
ATOM 610 N N . SER A 1 85 ? -21.743 -11.632 3.972 1.00 39.00 85 SER A N 1
ATOM 611 C CA . SER A 1 85 ? -20.871 -11.851 5.142 1.00 39.00 85 SER A CA 1
ATOM 612 C C . SER A 1 85 ? -19.643 -11.006 4.822 1.00 39.00 85 SER A C 1
ATOM 614 O O . SER A 1 85 ? -19.159 -11.091 3.696 1.00 39.00 85 SER A O 1
ATOM 616 N N . GLU A 1 86 ? -19.193 -10.120 5.707 1.00 51.66 86 GLU A N 1
ATOM 617 C CA . GLU A 1 86 ? -18.030 -9.266 5.428 1.00 51.66 86 GLU A CA 1
ATOM 618 C C . GLU A 1 86 ? -16.799 -10.178 5.326 1.00 51.66 86 GLU A C 1
ATOM 620 O O . GLU A 1 86 ? -16.221 -10.583 6.331 1.00 51.66 86 GLU A O 1
ATOM 625 N N . ALA A 1 87 ? -16.518 -10.653 4.109 1.00 67.81 87 ALA A N 1
ATOM 626 C CA . ALA A 1 87 ? -15.442 -11.585 3.839 1.00 67.81 87 ALA A CA 1
ATOM 627 C C . ALA A 1 87 ? -14.136 -10.934 4.292 1.00 67.81 87 ALA A C 1
ATOM 629 O O . ALA A 1 87 ? -13.895 -9.761 3.994 1.00 67.81 87 ALA A O 1
ATOM 630 N N . GLU A 1 88 ? -13.328 -11.689 5.038 1.00 83.25 88 GLU A N 1
ATOM 631 C CA . GLU A 1 88 ? -12.021 -11.233 5.498 1.00 83.25 88 GLU A CA 1
ATOM 632 C C . GLU A 1 88 ? -11.243 -10.666 4.309 1.00 83.25 88 GLU A C 1
ATOM 634 O O . GLU A 1 88 ? -11.117 -11.305 3.262 1.00 83.25 88 GLU A O 1
ATOM 639 N N . PHE A 1 89 ? -10.759 -9.434 4.456 1.00 93.12 89 PHE A N 1
ATOM 640 C CA . PHE A 1 89 ? -9.956 -8.811 3.420 1.00 93.12 89 PHE A CA 1
ATOM 641 C C . PHE A 1 89 ? -8.609 -9.529 3.328 1.00 93.12 89 PHE A C 1
ATOM 643 O O . PHE A 1 89 ? -7.774 -9.422 4.227 1.00 93.12 89 PHE A O 1
ATOM 650 N N . VAL A 1 90 ? -8.397 -10.239 2.220 1.00 95.12 90 VAL A N 1
ATOM 651 C CA . VAL A 1 90 ? -7.124 -10.883 1.890 1.00 95.12 90 VAL A CA 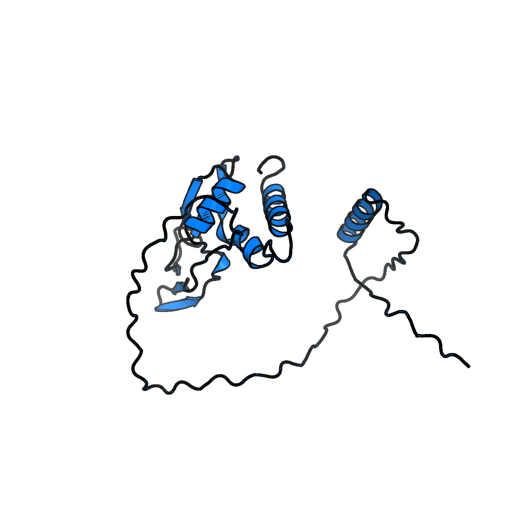1
ATOM 652 C C . VAL A 1 90 ? -6.496 -10.126 0.718 1.00 95.12 90 VAL A C 1
ATOM 654 O O . VAL A 1 90 ? -7.030 -10.178 -0.390 1.00 95.12 90 VAL A O 1
ATOM 657 N N . 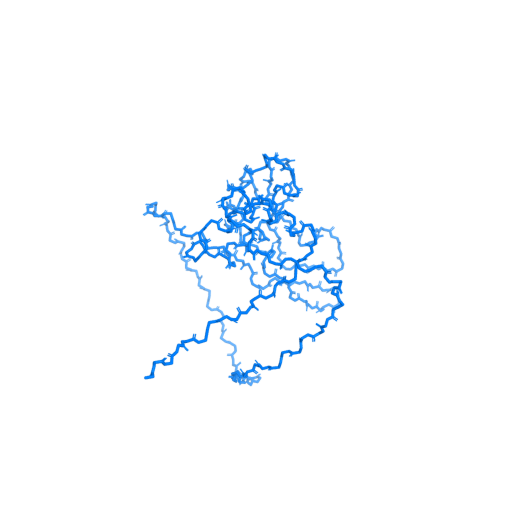PRO A 1 91 ? -5.390 -9.395 0.931 1.00 95.81 91 PRO A N 1
ATOM 658 C CA . PRO A 1 91 ? -4.775 -8.592 -0.117 1.00 95.81 91 PRO A CA 1
ATOM 659 C C . PRO A 1 91 ? -4.061 -9.461 -1.158 1.00 95.81 91 PRO A C 1
ATOM 661 O O . PRO A 1 91 ? -3.314 -10.385 -0.829 1.00 95.81 91 PRO A O 1
ATOM 664 N N . GLU A 1 92 ? -4.232 -9.100 -2.424 1.00 97.19 92 GLU A N 1
ATOM 665 C CA . GLU A 1 92 ? -3.572 -9.732 -3.566 1.00 97.19 92 GLU A CA 1
ATOM 666 C C . GLU A 1 92 ? -2.470 -8.842 -4.153 1.00 97.19 92 GLU A C 1
ATOM 668 O O . GLU A 1 92 ? -2.622 -7.618 -4.244 1.00 97.19 92 GLU A O 1
ATOM 673 N N . PHE A 1 93 ? -1.388 -9.480 -4.611 1.00 96.25 93 PHE A N 1
ATOM 674 C CA . PHE A 1 93 ? -0.179 -8.837 -5.133 1.00 96.25 93 PHE A CA 1
ATOM 675 C C . PHE A 1 93 ? 0.323 -9.529 -6.402 1.00 96.25 93 PHE A C 1
ATOM 677 O O . PHE A 1 93 ? 0.270 -10.758 -6.509 1.00 96.25 93 PHE A O 1
ATOM 684 N N . LEU A 1 94 ? 0.890 -8.751 -7.322 1.00 93.94 94 LEU A N 1
ATOM 685 C CA . LEU A 1 94 ? 1.604 -9.247 -8.495 1.00 93.94 94 LEU A CA 1
ATOM 686 C C . LEU A 1 94 ? 2.924 -9.904 -8.060 1.00 93.94 94 LEU A C 1
ATOM 688 O O . LEU A 1 94 ? 3.772 -9.258 -7.451 1.00 93.94 94 LEU A O 1
ATOM 692 N N . GLN A 1 95 ? 3.106 -11.188 -8.380 1.00 90.88 95 GLN A N 1
ATOM 693 C CA . GLN A 1 95 ? 4.253 -11.983 -7.904 1.00 90.88 95 GLN A CA 1
ATOM 694 C C . GLN A 1 95 ? 5.500 -11.880 -8.794 1.00 90.88 95 GLN A C 1
ATOM 696 O O . GLN A 1 95 ? 6.614 -12.056 -8.311 1.00 90.88 95 GLN A O 1
ATOM 701 N N . ASP A 1 96 ? 5.330 -11.552 -10.077 1.00 90.56 96 ASP A N 1
ATOM 702 C CA . ASP A 1 96 ? 6.402 -11.585 -11.082 1.00 90.56 96 ASP A CA 1
ATOM 703 C C . ASP A 1 96 ? 6.899 -10.189 -11.492 1.00 90.56 96 ASP A C 1
ATOM 705 O O . ASP A 1 96 ? 7.360 -9.975 -12.620 1.00 90.56 96 ASP A O 1
ATOM 709 N N . ALA A 1 97 ? 6.811 -9.224 -10.573 1.00 90.69 97 ALA A N 1
ATOM 710 C CA . ALA A 1 97 ? 7.345 -7.887 -10.784 1.00 90.69 97 ALA A CA 1
ATOM 711 C C . ALA A 1 97 ? 8.879 -7.935 -10.873 1.00 90.69 97 ALA A C 1
ATOM 713 O O . ALA A 1 97 ? 9.572 -8.483 -10.011 1.00 90.69 97 ALA A O 1
ATOM 714 N N . ARG A 1 98 ? 9.422 -7.376 -11.950 1.00 90.25 98 ARG A N 1
ATOM 715 C CA . ARG A 1 98 ? 10.845 -7.383 -12.285 1.00 90.25 98 ARG A CA 1
ATOM 716 C C . ARG A 1 98 ? 11.245 -6.046 -12.860 1.00 90.25 98 ARG A C 1
ATOM 718 O O . ARG A 1 98 ? 10.482 -5.433 -13.601 1.00 90.25 98 ARG A O 1
ATOM 725 N N . VAL A 1 99 ? 12.481 -5.662 -12.582 1.00 89.81 99 VAL A N 1
ATOM 726 C CA . VAL A 1 99 ? 13.143 -4.533 -13.221 1.00 89.81 99 VAL A CA 1
ATOM 727 C C . VAL A 1 99 ? 14.168 -5.038 -14.224 1.00 89.81 99 VAL A C 1
ATOM 729 O O . VAL A 1 99 ? 14.914 -5.975 -13.942 1.00 89.81 99 VAL A O 1
ATOM 732 N N . PHE A 1 100 ? 14.193 -4.422 -15.398 1.00 88.31 100 PHE A N 1
ATOM 733 C CA . PHE A 1 100 ? 15.077 -4.755 -16.505 1.00 88.31 100 PHE A CA 1
ATOM 734 C C . PHE A 1 100 ? 16.059 -3.614 -16.723 1.00 88.31 100 PHE A C 1
ATOM 736 O O . PHE A 1 100 ? 15.651 -2.458 -16.818 1.00 88.31 100 PHE A O 1
ATOM 743 N N . SER A 1 101 ? 17.347 -3.933 -16.806 1.00 86.69 101 SER A N 1
ATOM 744 C CA . SER A 1 101 ? 18.367 -2.968 -17.205 1.00 86.69 101 SER A CA 1
ATOM 745 C C . SER A 1 101 ? 18.420 -2.832 -18.725 1.00 86.69 101 SER A C 1
ATOM 747 O O . SER A 1 101 ? 18.117 -3.774 -19.462 1.00 86.69 101 SER A O 1
ATOM 749 N N . VAL A 1 102 ? 18.922 -1.693 -19.203 1.00 83.81 102 VAL A N 1
ATOM 750 C CA . VAL A 1 102 ? 19.253 -1.492 -20.628 1.00 83.81 102 VAL A CA 1
ATOM 751 C C . VAL A 1 102 ? 20.236 -2.527 -21.197 1.00 83.81 102 VAL A C 1
ATOM 753 O O . VAL A 1 102 ? 20.327 -2.672 -22.412 1.00 83.81 102 VAL A O 1
ATOM 756 N N . TYR A 1 103 ? 20.957 -3.263 -20.347 1.00 86.06 103 TYR A N 1
ATOM 757 C CA . TYR A 1 103 ? 21.920 -4.293 -20.748 1.00 86.06 103 TYR A CA 1
ATOM 758 C C . TYR A 1 103 ? 21.317 -5.710 -20.782 1.00 86.06 103 TYR A C 1
ATOM 760 O O . TYR A 1 103 ? 22.047 -6.683 -20.949 1.00 86.06 103 TYR A O 1
ATOM 768 N N . GLY A 1 104 ? 19.996 -5.846 -20.610 1.00 82.00 104 GLY A N 1
ATOM 769 C CA . GLY A 1 104 ? 19.282 -7.124 -20.702 1.00 82.00 104 GLY A CA 1
ATOM 770 C C . GLY A 1 104 ? 19.311 -7.977 -19.429 1.00 82.00 104 GLY A C 1
ATOM 771 O O . GLY A 1 104 ? 18.811 -9.100 -19.436 1.00 82.00 104 GLY A O 1
ATOM 772 N N . THR A 1 105 ? 19.865 -7.466 -18.327 1.00 88.19 105 THR A N 1
ATOM 773 C CA . THR A 1 105 ? 19.774 -8.128 -17.015 1.00 88.19 105 THR A CA 1
ATOM 774 C C . THR A 1 105 ? 18.442 -7.807 -16.338 1.00 88.19 105 THR A C 1
ATOM 776 O O . THR A 1 105 ? 17.891 -6.725 -16.539 1.00 88.19 105 THR A O 1
ATOM 779 N N . SER A 1 106 ? 17.925 -8.729 -15.519 1.00 90.50 106 SER A N 1
ATOM 780 C CA . SER A 1 106 ? 16.695 -8.513 -14.746 1.00 90.50 106 SER A CA 1
ATOM 781 C C . SER A 1 106 ? 16.878 -8.849 -13.273 1.00 90.50 106 SER A C 1
ATOM 783 O O . SER A 1 106 ? 17.507 -9.863 -12.962 1.00 90.50 106 SER A O 1
ATOM 785 N N . SER A 1 107 ? 16.234 -8.080 -12.401 1.00 88.94 107 SER A N 1
ATOM 786 C CA . SER A 1 107 ? 16.150 -8.352 -10.964 1.00 88.94 107 SER A CA 1
ATOM 787 C C . SER A 1 107 ? 14.689 -8.447 -10.533 1.00 88.94 107 SER A C 1
ATOM 789 O O . SER A 1 107 ? 13.846 -7.696 -11.022 1.00 88.94 107 SER A O 1
ATOM 791 N N . GLY A 1 108 ? 14.383 -9.381 -9.630 1.00 90.75 108 GLY A N 1
ATOM 792 C CA . GLY A 1 108 ? 13.060 -9.468 -9.011 1.00 90.75 108 GLY A CA 1
ATOM 793 C C . GLY A 1 108 ? 12.810 -8.271 -8.100 1.00 90.75 108 GLY A C 1
ATOM 794 O O . GLY A 1 108 ? 13.713 -7.846 -7.379 1.00 90.75 108 GLY A O 1
ATOM 795 N N . LEU A 1 109 ? 11.597 -7.732 -8.148 1.00 90.69 109 LEU A N 1
ATOM 796 C CA . LEU A 1 109 ? 11.139 -6.682 -7.247 1.00 90.69 109 LEU A CA 1
ATOM 797 C C . LEU A 1 109 ? 10.306 -7.293 -6.123 1.00 90.69 109 LEU A C 1
ATOM 799 O O . LEU A 1 109 ? 9.817 -8.415 -6.234 1.00 90.69 109 LEU A O 1
ATOM 803 N N . ASN A 1 110 ? 10.153 -6.555 -5.026 1.00 92.25 110 ASN A N 1
ATOM 804 C CA . ASN A 1 110 ? 9.329 -7.003 -3.911 1.00 92.25 110 ASN A CA 1
ATOM 805 C C . ASN A 1 110 ? 7.840 -6.981 -4.318 1.00 92.25 110 ASN A C 1
ATOM 807 O O . ASN A 1 110 ? 7.316 -5.889 -4.551 1.00 92.25 110 ASN A O 1
ATOM 811 N N . PRO A 1 111 ? 7.133 -8.130 -4.341 1.00 93.25 111 PRO A N 1
ATOM 812 C CA . PRO A 1 111 ? 5.713 -8.194 -4.702 1.00 93.25 111 PRO A CA 1
ATOM 813 C C . PRO A 1 111 ? 4.820 -7.279 -3.860 1.00 93.25 111 PRO A C 1
ATOM 815 O O . PRO A 1 111 ? 3.802 -6.794 -4.342 1.00 93.25 111 PRO A O 1
ATOM 818 N N . ALA A 1 112 ? 5.217 -6.992 -2.614 1.00 95.06 112 ALA A N 1
ATOM 819 C CA . ALA A 1 112 ? 4.455 -6.136 -1.707 1.00 95.06 112 ALA A CA 1
ATOM 820 C C . ALA A 1 112 ? 4.252 -4.702 -2.234 1.00 95.06 112 ALA A C 1
ATOM 822 O O . ALA A 1 112 ? 3.334 -4.026 -1.788 1.00 95.06 112 ALA A O 1
ATOM 823 N N . TYR A 1 113 ? 5.060 -4.225 -3.187 1.00 93.88 113 TYR A N 1
ATOM 824 C CA . TYR A 1 113 ? 4.870 -2.902 -3.804 1.00 93.88 113 TYR A CA 1
ATOM 825 C C . TYR A 1 113 ? 3.805 -2.889 -4.905 1.00 93.88 113 TYR A C 1
ATOM 827 O O . TYR A 1 113 ? 3.317 -1.826 -5.288 1.00 93.88 113 TYR A O 1
ATOM 835 N N . PHE A 1 114 ? 3.416 -4.069 -5.386 1.00 95.56 114 PHE A N 1
ATOM 836 C CA . PHE A 1 114 ? 2.588 -4.258 -6.570 1.00 95.56 114 PHE A CA 1
ATOM 837 C C . PHE A 1 114 ? 1.269 -4.931 -6.197 1.00 95.56 114 PHE A C 1
ATOM 839 O O . PHE A 1 114 ? 0.981 -6.049 -6.622 1.00 95.56 114 PHE A O 1
ATOM 846 N N . ALA A 1 115 ? 0.459 -4.265 -5.372 1.00 96.94 115 ALA A N 1
ATOM 847 C CA . ALA A 1 115 ? -0.913 -4.704 -5.118 1.00 96.94 115 ALA A CA 1
ATOM 848 C C . ALA A 1 115 ? -1.705 -4.849 -6.428 1.00 96.94 115 ALA A C 1
ATOM 850 O O . ALA A 1 115 ? -1.453 -4.131 -7.393 1.00 96.94 115 ALA A O 1
ATOM 851 N N . THR A 1 116 ? -2.702 -5.733 -6.468 1.00 96.62 116 THR A N 1
ATOM 852 C CA . THR A 1 116 ? -3.698 -5.690 -7.549 1.00 96.62 116 THR A CA 1
AT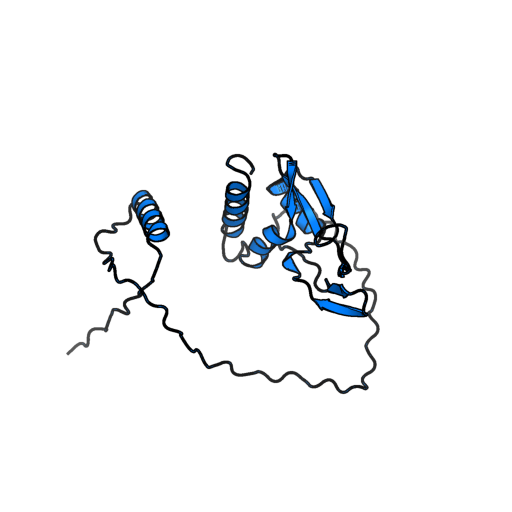OM 853 C C . THR A 1 116 ? -4.542 -4.418 -7.436 1.00 96.62 116 THR A C 1
ATOM 855 O O . THR A 1 116 ? -4.655 -3.812 -6.366 1.00 96.62 116 THR A O 1
ATOM 858 N N . ARG A 1 117 ? -5.187 -4.010 -8.537 1.00 95.75 117 ARG A N 1
ATOM 859 C CA . ARG A 1 117 ? -6.085 -2.845 -8.521 1.00 95.75 117 ARG A CA 1
ATOM 860 C C . ARG A 1 117 ? -7.209 -3.002 -7.490 1.00 95.75 117 ARG A C 1
ATOM 862 O O . ARG A 1 117 ? -7.506 -2.046 -6.787 1.00 95.75 117 ARG A O 1
ATOM 869 N N . ALA A 1 118 ? -7.781 -4.200 -7.351 1.00 96.25 118 ALA A N 1
ATOM 870 C CA . ALA A 1 118 ? -8.835 -4.475 -6.373 1.00 96.25 118 ALA A CA 1
ATOM 871 C C . ALA A 1 118 ? -8.360 -4.245 -4.927 1.00 96.25 118 ALA A C 1
ATOM 873 O O . ALA A 1 118 ? -9.026 -3.549 -4.159 1.00 96.25 118 ALA A O 1
ATOM 874 N N . THR A 1 119 ? -7.173 -4.754 -4.582 1.00 97.31 119 THR A N 1
ATOM 875 C CA . THR A 1 119 ? -6.520 -4.493 -3.291 1.00 97.31 119 THR A CA 1
ATOM 876 C C . THR A 1 119 ? -6.318 -2.992 -3.079 1.00 97.31 119 THR A C 1
ATOM 878 O O . THR A 1 119 ? -6.663 -2.460 -2.025 1.00 97.31 119 THR A O 1
ATOM 881 N N . ALA A 1 120 ? -5.811 -2.283 -4.091 1.00 97.44 120 ALA A N 1
ATOM 882 C CA . ALA A 1 120 ? -5.574 -0.846 -4.001 1.00 97.44 120 ALA A CA 1
ATOM 883 C C . ALA A 1 120 ? -6.868 -0.036 -3.818 1.00 97.44 120 ALA A C 1
ATOM 885 O O . ALA A 1 120 ? -6.903 0.891 -3.012 1.00 97.44 120 ALA A O 1
ATOM 886 N N . GLU A 1 121 ? -7.943 -0.400 -4.517 1.00 97.19 121 GLU A N 1
ATOM 887 C CA . GLU A 1 121 ? -9.252 0.244 -4.386 1.00 97.19 121 GLU A CA 1
ATOM 888 C C . GLU A 1 121 ? -9.865 0.020 -3.004 1.00 97.19 121 GLU A C 1
ATOM 890 O O . GLU A 1 121 ? -10.451 0.945 -2.440 1.00 97.19 121 GLU A O 1
ATOM 895 N N . TRP A 1 122 ? -9.717 -1.178 -2.431 1.00 96.56 122 TRP A N 1
ATOM 896 C CA . TRP A 1 122 ? -10.152 -1.441 -1.060 1.00 96.56 122 TRP A CA 1
ATOM 897 C C . TRP A 1 122 ? -9.406 -0.543 -0.066 1.00 96.56 122 TRP A C 1
ATOM 899 O O . TRP A 1 122 ? -10.034 0.138 0.747 1.00 96.56 122 TRP A O 1
ATOM 909 N N . MET A 1 123 ? -8.077 -0.453 -0.196 1.00 97.12 123 MET A N 1
ATOM 910 C CA . MET A 1 123 ? -7.248 0.414 0.648 1.00 97.12 123 MET A CA 1
ATOM 911 C C . MET A 1 123 ? -7.631 1.890 0.498 1.00 97.12 123 MET A C 1
ATOM 913 O O . MET A 1 123 ? -7.813 2.589 1.496 1.00 97.12 123 MET A O 1
ATOM 917 N N . ALA A 1 124 ? -7.819 2.357 -0.738 1.00 96.31 124 ALA A N 1
ATOM 918 C CA . ALA A 1 124 ? -8.194 3.736 -1.024 1.00 96.31 124 ALA A CA 1
ATOM 919 C C . ALA A 1 124 ? -9.573 4.089 -0.455 1.00 96.31 124 ALA A C 1
ATOM 921 O O . ALA A 1 124 ? -9.746 5.190 0.067 1.00 96.31 124 ALA A O 1
ATOM 922 N N . LYS A 1 125 ? -10.547 3.169 -0.520 1.00 95.69 125 LYS A N 1
ATOM 923 C CA . LYS A 1 125 ? -11.881 3.352 0.080 1.00 95.69 125 LYS A CA 1
ATOM 924 C C . LYS A 1 125 ? -11.814 3.415 1.603 1.00 95.69 125 LYS A C 1
ATOM 926 O O . LYS A 1 125 ? -12.555 4.187 2.205 1.00 95.69 125 LYS A O 1
ATOM 931 N N . LYS A 1 126 ? -10.937 2.620 2.220 1.00 95.00 126 LYS A N 1
ATOM 932 C CA . LYS A 1 126 ? -10.831 2.533 3.679 1.00 95.00 126 LYS A CA 1
ATOM 933 C C . LYS A 1 126 ? -10.050 3.690 4.307 1.00 95.00 126 LYS A C 1
ATOM 935 O O . LYS A 1 126 ? -10.463 4.197 5.346 1.00 95.00 126 LYS A O 1
ATOM 940 N N . TYR A 1 127 ? -8.947 4.113 3.689 1.00 94.81 127 TYR A N 1
ATOM 941 C CA . TYR A 1 127 ? -7.992 5.055 4.294 1.00 94.81 127 TYR A CA 1
ATOM 942 C C . TYR A 1 127 ? -7.751 6.339 3.492 1.00 94.81 127 TYR A C 1
ATOM 944 O O . TYR A 1 127 ? -7.095 7.254 3.983 1.00 94.81 127 TYR A O 1
ATOM 952 N N . GLY A 1 128 ? -8.230 6.412 2.252 1.00 92.94 128 GLY A N 1
ATOM 953 C CA . GLY A 1 128 ? -7.976 7.527 1.343 1.00 92.94 128 GLY A CA 1
ATOM 954 C C . GLY A 1 128 ? -9.247 8.257 0.919 1.00 92.94 128 GLY A C 1
ATOM 955 O O . GLY A 1 128 ? -10.214 8.388 1.672 1.00 92.94 128 GLY A O 1
ATOM 956 N N . THR A 1 129 ? -9.226 8.761 -0.312 1.00 92.25 129 THR A N 1
ATOM 957 C CA . THR A 1 129 ? -10.372 9.391 -0.987 1.00 92.25 129 THR A CA 1
ATOM 958 C C . THR A 1 129 ? -11.191 8.404 -1.824 1.00 92.25 129 THR A C 1
ATOM 960 O O . THR A 1 129 ? -12.131 8.813 -2.499 1.00 92.25 129 THR A O 1
ATOM 963 N N . GLY A 1 130 ? -10.830 7.117 -1.825 1.00 91.75 130 GLY A N 1
ATOM 964 C CA . GLY A 1 130 ? -11.365 6.115 -2.751 1.00 91.75 130 GLY A CA 1
ATOM 965 C C . GLY A 1 130 ? -10.694 6.104 -4.127 1.00 91.75 130 GLY A C 1
ATOM 966 O O . GLY A 1 130 ? -11.018 5.251 -4.947 1.00 91.75 130 GLY A O 1
ATOM 967 N N . GLU A 1 131 ? -9.758 7.015 -4.388 1.00 95.56 131 GLU A N 1
ATOM 968 C CA . GLU A 1 131 ? -9.077 7.112 -5.676 1.00 95.56 131 GLU A CA 1
ATOM 969 C C . GLU A 1 131 ? -7.739 6.376 -5.690 1.00 95.56 131 GLU A C 1
ATOM 971 O O . GLU A 1 131 ? -6.930 6.495 -4.765 1.00 95.56 131 GLU A O 1
ATOM 976 N N . VAL A 1 132 ? -7.500 5.674 -6.797 1.00 96.38 132 VAL A N 1
ATOM 977 C CA . VAL A 1 132 ? -6.270 4.945 -7.091 1.00 96.38 132 VAL A CA 1
ATOM 978 C C . VAL A 1 132 ? -5.640 5.508 -8.361 1.00 96.38 132 VAL A C 1
ATOM 980 O O . VAL A 1 132 ? -6.314 5.694 -9.373 1.00 96.38 132 VAL A O 1
ATOM 983 N N . VAL A 1 133 ? -4.334 5.744 -8.310 1.00 95.75 133 VAL A N 1
ATOM 984 C CA . VAL A 1 133 ? -3.503 6.208 -9.418 1.00 95.75 133 VAL A CA 1
ATOM 985 C C . VAL A 1 133 ? -2.472 5.133 -9.729 1.00 95.75 133 VAL A C 1
ATOM 987 O O . VAL A 1 133 ? -1.799 4.624 -8.838 1.00 95.75 133 VAL A O 1
ATOM 990 N N . GLU A 1 134 ? -2.351 4.783 -11.002 1.00 93.81 134 GLU A N 1
ATOM 991 C CA . GLU A 1 134 ? -1.329 3.859 -11.481 1.00 93.81 134 GLU A CA 1
ATOM 992 C C . GLU A 1 134 ? -0.047 4.631 -11.798 1.00 93.81 134 GLU A C 1
ATOM 994 O O . GLU A 1 134 ? -0.077 5.613 -12.543 1.00 93.81 134 GLU A O 1
ATOM 999 N N . THR A 1 135 ? 1.073 4.210 -11.218 1.00 90.50 135 THR A N 1
ATOM 1000 C CA . THR A 1 135 ? 2.364 4.884 -11.364 1.00 90.50 135 THR A CA 1
ATOM 1001 C C . THR A 1 135 ? 3.460 3.886 -11.717 1.00 90.50 135 THR A C 1
ATOM 1003 O O . THR A 1 135 ? 3.520 2.821 -11.103 1.00 90.50 135 THR A O 1
ATOM 1006 N N . PRO A 1 136 ? 4.372 4.215 -12.646 1.00 88.25 136 PRO A N 1
ATOM 1007 C CA . PRO A 1 136 ? 5.566 3.408 -12.876 1.00 88.25 136 PRO A CA 1
ATOM 1008 C C . PRO A 1 136 ? 6.373 3.225 -11.585 1.00 88.25 136 PRO A C 1
ATOM 1010 O O . PRO A 1 136 ? 6.477 4.158 -10.785 1.00 88.25 136 PRO A O 1
ATOM 1013 N N . TYR A 1 137 ? 6.951 2.037 -11.397 1.00 82.94 137 TYR A N 1
ATOM 1014 C CA . TYR A 1 137 ? 7.868 1.751 -10.289 1.00 82.94 137 TYR A CA 1
ATOM 1015 C C . TYR A 1 137 ? 9.024 2.766 -10.258 1.00 82.94 137 TYR A C 1
ATOM 1017 O O . TYR A 1 137 ? 9.649 3.000 -11.290 1.00 82.94 137 TYR A O 1
ATOM 1025 N N . GLU A 1 138 ? 9.282 3.374 -9.093 1.00 75.44 138 GLU A N 1
ATOM 1026 C CA . GLU A 1 138 ? 10.265 4.464 -8.890 1.00 75.44 138 GLU A CA 1
ATOM 1027 C C . GLU A 1 138 ? 10.053 5.728 -9.764 1.00 75.44 138 GLU A C 1
ATOM 1029 O O . GLU A 1 138 ? 10.879 6.641 -9.767 1.00 75.44 138 GLU A O 1
ATOM 1034 N N . GLY A 1 139 ? 8.907 5.846 -10.443 1.00 68.75 139 GLY A N 1
ATOM 1035 C CA . GLY A 1 139 ? 8.571 6.970 -11.315 1.00 68.75 139 GLY A CA 1
ATOM 1036 C C . GLY A 1 139 ? 9.087 6.834 -12.754 1.00 68.75 139 GLY A C 1
ATOM 1037 O O . GLY A 1 139 ? 9.591 5.802 -13.185 1.00 68.75 139 GLY A O 1
ATOM 1038 N N . ASN A 1 140 ? 8.913 7.899 -13.543 1.00 60.12 140 ASN A N 1
ATOM 1039 C CA . ASN A 1 140 ? 9.380 7.951 -14.930 1.00 60.12 140 ASN A CA 1
ATOM 1040 C C . ASN A 1 140 ? 10.799 8.524 -14.991 1.00 60.12 140 ASN A C 1
ATOM 1042 O O . ASN A 1 140 ? 10.973 9.739 -14.909 1.00 60.12 140 ASN A O 1
ATOM 1046 N N . GLY A 1 141 ? 11.801 7.671 -15.204 1.00 59.28 141 GLY A N 1
ATOM 1047 C CA . GLY A 1 141 ? 13.140 8.124 -15.585 1.00 59.28 141 GLY A CA 1
ATOM 1048 C C . GLY A 1 141 ? 14.268 7.340 -14.933 1.00 59.28 141 GLY A C 1
ATOM 1049 O O . GLY A 1 141 ? 14.676 7.626 -13.816 1.00 59.28 141 GLY A O 1
ATOM 1050 N N . GLY A 1 142 ? 14.832 6.396 -15.681 1.00 67.31 142 GLY A N 1
ATOM 1051 C CA . GLY A 1 142 ? 16.036 5.664 -15.308 1.00 67.31 142 GLY A CA 1
ATOM 1052 C C . GLY A 1 142 ? 16.400 4.631 -16.378 1.00 67.31 142 GLY A C 1
ATOM 1053 O O . GLY A 1 142 ? 15.576 4.330 -17.240 1.00 67.31 142 GLY A O 1
ATOM 1054 N N . PRO A 1 143 ? 17.614 4.053 -16.348 1.00 72.19 143 PRO A N 1
ATOM 1055 C CA . PRO A 1 143 ? 18.009 2.964 -17.251 1.00 72.19 143 PRO A CA 1
ATOM 1056 C C . PRO A 1 143 ? 17.363 1.615 -16.877 1.00 72.19 143 PRO A C 1
ATOM 1058 O O . PRO A 1 143 ? 17.752 0.565 -17.390 1.00 72.19 143 PRO A O 1
ATOM 1061 N N . TYR A 1 144 ? 16.420 1.641 -15.942 1.00 78.12 144 TYR A N 1
ATOM 1062 C CA . TYR A 1 144 ? 15.768 0.494 -15.350 1.00 78.12 144 TYR A CA 1
ATOM 1063 C C . TYR A 1 144 ? 14.266 0.631 -15.574 1.00 78.12 144 TYR A C 1
ATOM 1065 O O . TYR A 1 144 ? 13.677 1.644 -15.205 1.00 78.12 144 TYR A O 1
ATOM 1073 N N . LEU A 1 145 ? 13.658 -0.367 -16.210 1.00 82.94 145 LEU A N 1
ATOM 1074 C CA . LEU A 1 145 ? 12.226 -0.388 -16.504 1.00 82.94 145 LEU A CA 1
ATOM 1075 C C . LEU A 1 145 ? 11.587 -1.576 -15.801 1.00 82.94 145 LEU A C 1
ATOM 1077 O O . LEU A 1 145 ? 12.031 -2.711 -15.980 1.00 82.94 145 LEU A O 1
ATOM 1081 N N . ALA A 1 146 ? 10.553 -1.324 -15.004 1.00 86.56 146 ALA A N 1
ATOM 1082 C CA . ALA A 1 146 ? 9.755 -2.391 -14.421 1.00 86.56 146 ALA A CA 1
ATOM 1083 C C . ALA A 1 146 ? 8.726 -2.927 -15.429 1.00 86.56 146 ALA A C 1
ATOM 1085 O O . ALA A 1 146 ? 8.212 -2.182 -16.260 1.00 86.56 146 ALA A O 1
ATOM 1086 N N . ASN A 1 147 ? 8.399 -4.218 -15.342 1.00 88.00 147 ASN A N 1
ATOM 1087 C CA . ASN A 1 147 ? 7.296 -4.829 -16.103 1.00 88.00 147 ASN A CA 1
ATOM 1088 C C . ASN A 1 147 ? 5.915 -4.635 -15.455 1.00 88.00 147 ASN A C 1
ATOM 1090 O O . ASN A 1 147 ? 4.922 -5.123 -15.993 1.00 88.00 147 ASN A O 1
ATOM 1094 N N . ALA A 1 148 ? 5.856 -3.978 -14.300 1.00 88.62 148 ALA A N 1
ATOM 1095 C CA . ALA A 1 148 ? 4.638 -3.744 -13.548 1.00 88.62 148 ALA A CA 1
ATOM 1096 C C . ALA A 1 148 ? 4.626 -2.320 -12.990 1.00 88.62 148 ALA A C 1
ATOM 1098 O O . ALA A 1 148 ? 5.664 -1.774 -12.610 1.00 88.62 148 ALA A O 1
ATOM 1099 N N . ASN A 1 149 ? 3.426 -1.750 -12.930 1.00 90.94 149 ASN A N 1
ATOM 1100 C CA . ASN A 1 149 ? 3.168 -0.473 -12.288 1.00 90.94 149 ASN A CA 1
ATOM 1101 C C . ASN A 1 149 ? 2.724 -0.691 -10.841 1.00 90.94 149 ASN A C 1
ATOM 1103 O O . ASN A 1 149 ? 2.108 -1.703 -10.502 1.00 90.94 149 ASN A O 1
ATOM 1107 N N . GLU A 1 150 ? 3.012 0.290 -10.000 1.00 93.12 150 GLU A N 1
ATOM 1108 C CA . GLU A 1 150 ? 2.480 0.383 -8.651 1.00 93.12 150 GLU A CA 1
ATOM 1109 C C . GLU A 1 150 ? 1.108 1.061 -8.671 1.00 93.12 150 GLU A C 1
ATOM 1111 O O . GLU A 1 150 ? 0.843 1.947 -9.488 1.00 93.12 150 GLU A O 1
ATOM 1116 N N . PHE A 1 151 ? 0.250 0.700 -7.719 1.00 96.31 151 PHE A N 1
ATOM 1117 C CA . PHE A 1 151 ? -0.975 1.444 -7.453 1.00 96.31 151 PHE A CA 1
ATOM 1118 C C . PHE A 1 151 ? -0.816 2.281 -6.187 1.00 96.31 151 PHE A C 1
ATOM 1120 O O . PHE A 1 151 ? -0.550 1.771 -5.097 1.00 96.31 151 PHE A O 1
ATOM 1127 N N . GLN A 1 152 ? -1.008 3.582 -6.345 1.00 95.75 152 GLN A N 1
ATOM 1128 C CA . GLN A 1 152 ? -0.944 4.584 -5.294 1.00 95.75 152 GLN A CA 1
ATOM 1129 C C . GLN A 1 152 ? -2.367 5.022 -4.944 1.00 95.75 152 GLN A C 1
ATOM 1131 O O . GLN A 1 152 ? -3.161 5.306 -5.836 1.00 95.75 152 GLN A O 1
ATOM 1136 N N . MET A 1 153 ? -2.710 5.111 -3.663 1.00 95.56 153 MET A N 1
ATOM 1137 C CA . MET A 1 153 ? -3.984 5.680 -3.225 1.00 95.56 153 MET A CA 1
ATOM 1138 C C . MET A 1 153 ? -3.832 7.166 -2.910 1.00 95.56 153 MET A C 1
ATOM 1140 O O . MET A 1 153 ? -2.837 7.581 -2.308 1.00 95.56 153 MET A O 1
ATOM 1144 N N . ARG A 1 154 ? -4.828 7.973 -3.291 1.00 94.62 154 ARG A N 1
ATOM 1145 C CA . ARG A 1 154 ? -4.869 9.390 -2.918 1.00 94.62 154 ARG A CA 1
ATOM 1146 C C . ARG A 1 154 ? -5.428 9.544 -1.508 1.00 94.62 154 ARG A C 1
ATOM 1148 O O . ARG A 1 154 ? -6.529 9.091 -1.197 1.00 94.62 154 ARG A O 1
ATOM 1155 N N . LEU A 1 155 ? -4.653 10.192 -0.649 1.00 93.75 155 LEU A N 1
ATOM 1156 C CA . LEU A 1 155 ? -5.055 10.565 0.700 1.00 93.75 155 LEU A CA 1
ATOM 1157 C C . LEU A 1 155 ? -5.839 11.883 0.692 1.00 93.75 155 LEU A C 1
ATOM 1159 O O . LEU A 1 155 ? -5.792 12.655 -0.267 1.00 93.75 155 LEU A O 1
ATOM 1163 N N . ARG A 1 156 ? -6.535 12.183 1.795 1.00 90.56 156 ARG A N 1
ATOM 1164 C CA . ARG A 1 156 ? -7.356 13.404 1.929 1.00 90.56 156 ARG A CA 1
ATOM 1165 C C . ARG A 1 156 ? -6.547 14.702 1.851 1.00 90.56 156 ARG A C 1
ATOM 1167 O O . ARG A 1 156 ? -7.083 15.729 1.454 1.00 90.56 156 ARG A O 1
ATOM 1174 N N . ASN A 1 157 ? -5.261 14.652 2.192 1.00 87.88 157 ASN A N 1
ATOM 1175 C CA . ASN A 1 157 ? -4.327 15.771 2.038 1.00 87.88 157 ASN A CA 1
ATOM 1176 C C . ASN A 1 157 ? -3.772 15.910 0.603 1.00 87.88 157 ASN A C 1
ATOM 1178 O O . ASN A 1 157 ? -2.907 16.747 0.363 1.00 87.88 157 ASN A O 1
ATOM 1182 N N . GLY A 1 158 ? -4.228 15.080 -0.340 1.00 89.88 158 GLY A N 1
ATOM 1183 C CA . GLY A 1 158 ? -3.789 15.075 -1.734 1.00 89.88 158 GLY A CA 1
ATOM 1184 C C . GLY A 1 158 ? -2.510 14.280 -2.011 1.00 89.88 158 GLY A C 1
ATOM 1185 O O . GLY A 1 158 ? -2.164 14.112 -3.180 1.00 89.88 158 GLY A O 1
ATOM 1186 N N . LYS A 1 159 ? -1.820 13.763 -0.985 1.00 91.69 159 LYS A N 1
ATOM 1187 C CA . LYS A 1 159 ? -0.616 12.937 -1.156 1.00 91.69 159 LYS A CA 1
ATOM 1188 C C . LYS A 1 159 ? -0.978 11.567 -1.733 1.00 91.69 159 LYS A C 1
ATOM 1190 O O . LYS A 1 159 ? -2.033 11.012 -1.426 1.00 91.69 159 LYS A O 1
ATOM 1195 N N . LEU A 1 160 ? -0.080 11.029 -2.550 1.00 93.06 160 LEU A N 1
ATOM 1196 C CA . LEU A 1 160 ? -0.136 9.659 -3.048 1.00 93.06 160 LEU A CA 1
ATOM 1197 C C . LEU A 1 160 ? 0.713 8.747 -2.155 1.00 93.06 160 LEU A C 1
ATOM 1199 O O . LEU A 1 160 ? 1.850 9.094 -1.828 1.00 93.06 160 LEU A O 1
ATOM 1203 N N . THR A 1 161 ? 0.154 7.601 -1.774 1.00 93.81 161 THR A N 1
ATOM 1204 C CA . THR A 1 161 ? 0.838 6.575 -0.973 1.00 93.81 161 THR A CA 1
ATOM 1205 C C . THR A 1 161 ? 0.631 5.199 -1.592 1.00 93.81 161 THR A C 1
ATOM 1207 O O . THR A 1 161 ? -0.481 4.878 -2.011 1.00 93.81 161 THR A O 1
ATOM 1210 N N . ASN A 1 162 ? 1.678 4.369 -1.625 1.00 95.56 162 ASN A N 1
ATOM 1211 C CA . ASN A 1 162 ? 1.624 3.061 -2.273 1.00 95.56 162 ASN A CA 1
ATOM 1212 C C . ASN A 1 162 ? 0.629 2.168 -1.514 1.00 95.56 162 ASN A C 1
ATOM 1214 O O . ASN A 1 162 ? 0.746 1.965 -0.307 1.00 95.56 162 ASN A O 1
ATOM 1218 N N . ALA A 1 163 ? -0.387 1.663 -2.212 1.00 96.94 163 ALA A N 1
ATOM 1219 C CA . ALA A 1 163 ? -1.433 0.875 -1.576 1.00 96.94 163 ALA A CA 1
ATOM 1220 C C . ALA A 1 163 ? -0.950 -0.536 -1.210 1.00 96.94 163 ALA A C 1
ATOM 1222 O O . ALA A 1 163 ? -1.442 -1.117 -0.245 1.00 96.94 163 ALA A O 1
ATOM 1223 N N . GLY A 1 164 ? 0.026 -1.077 -1.943 1.00 96.50 164 GLY A N 1
ATOM 1224 C CA . GLY A 1 164 ? 0.608 -2.387 -1.672 1.00 96.50 164 GLY A CA 1
ATOM 1225 C C . GLY A 1 164 ? 1.414 -2.422 -0.384 1.00 96.50 164 GLY A C 1
ATOM 1226 O O . GLY A 1 164 ? 1.216 -3.331 0.421 1.00 96.50 164 GLY A O 1
ATOM 1227 N N . THR A 1 165 ? 2.238 -1.405 -0.120 1.00 95.88 165 THR A N 1
ATOM 1228 C CA . THR A 1 165 ? 3.008 -1.348 1.135 1.00 95.88 165 THR A CA 1
ATOM 1229 C C . THR A 1 165 ? 2.098 -1.354 2.359 1.00 95.88 165 THR A C 1
ATOM 1231 O O . THR A 1 165 ? 2.407 -2.011 3.350 1.00 95.88 165 THR A O 1
ATOM 1234 N N . LEU A 1 166 ? 0.954 -0.673 2.279 1.00 97.00 166 LEU A N 1
ATOM 1235 C CA . LEU A 1 166 ? -0.040 -0.651 3.348 1.00 97.00 166 LEU A CA 1
ATOM 1236 C C . LEU A 1 166 ? -0.855 -1.953 3.411 1.00 97.00 166 LEU A C 1
ATOM 1238 O O . LEU A 1 166 ? -1.117 -2.466 4.496 1.00 97.00 166 LEU A O 1
ATOM 1242 N N . ALA A 1 167 ? -1.237 -2.519 2.266 1.00 97.38 167 ALA A N 1
ATOM 1243 C CA . ALA A 1 167 ? -1.955 -3.790 2.211 1.00 97.38 167 ALA A CA 1
ATOM 1244 C C . ALA A 1 167 ? -1.107 -4.957 2.745 1.00 97.38 167 ALA A C 1
ATOM 1246 O O . ALA A 1 167 ? -1.646 -5.928 3.270 1.00 97.38 167 ALA A O 1
ATOM 1247 N N . ASP A 1 168 ? 0.222 -4.866 2.670 1.00 97.25 168 ASP A N 1
ATOM 1248 C CA . ASP A 1 168 ? 1.127 -5.896 3.181 1.00 97.25 168 ASP A CA 1
ATOM 1249 C C . ASP A 1 168 ? 0.969 -6.135 4.694 1.00 97.25 168 ASP A C 1
ATOM 1251 O O . ASP A 1 168 ? 1.211 -7.247 5.169 1.00 97.25 168 ASP A O 1
ATOM 1255 N N . TYR A 1 169 ? 0.486 -5.143 5.455 1.00 97.00 169 TYR A N 1
ATOM 1256 C CA . TYR A 1 169 ? 0.132 -5.335 6.864 1.00 97.00 169 TYR A CA 1
ATOM 1257 C C . TYR A 1 169 ? -0.998 -6.355 7.033 1.00 97.00 169 TYR A C 1
ATOM 1259 O O . TYR A 1 169 ? -0.874 -7.247 7.865 1.00 97.00 169 TYR A O 1
ATOM 1267 N N . TYR A 1 170 ? -2.034 -6.306 6.193 1.00 95.81 170 TYR A N 1
ATOM 1268 C CA . TYR A 1 170 ? -3.129 -7.282 6.204 1.00 95.81 170 TYR A CA 1
ATOM 1269 C C . TYR A 1 170 ? -2.674 -8.688 5.803 1.00 95.81 170 TYR A C 1
ATOM 1271 O O . TYR A 1 170 ? -3.188 -9.679 6.313 1.00 95.81 170 TYR A O 1
ATOM 1279 N N . ARG A 1 171 ? -1.662 -8.796 4.933 1.00 95.56 171 ARG A N 1
ATOM 1280 C CA . ARG A 1 171 ? -1.070 -10.093 4.572 1.00 95.56 171 ARG A CA 1
ATOM 1281 C C . ARG A 1 171 ? -0.283 -10.706 5.729 1.00 95.56 171 ARG A C 1
ATOM 1283 O O . ARG A 1 171 ? -0.324 -11.915 5.935 1.00 95.56 171 ARG A O 1
ATOM 1290 N N . ARG A 1 172 ? 0.491 -9.884 6.443 1.00 94.75 172 ARG A N 1
ATOM 1291 C CA . ARG A 1 172 ? 1.361 -10.330 7.546 1.00 94.75 172 ARG A CA 1
ATOM 1292 C C . ARG A 1 172 ? 0.602 -10.535 8.851 1.00 94.75 172 ARG A C 1
ATOM 1294 O O . ARG A 1 172 ? 1.031 -11.336 9.674 1.00 94.75 172 ARG A O 1
ATOM 1301 N N . MET A 1 173 ? -0.488 -9.799 9.036 1.00 95.44 173 MET A N 1
ATOM 1302 C CA . MET A 1 173 ? -1.352 -9.844 10.209 1.00 95.44 173 MET A CA 1
ATOM 1303 C C . MET A 1 173 ? -2.796 -10.022 9.740 1.00 95.44 173 MET A C 1
ATOM 1305 O O . MET A 1 173 ? -3.554 -9.052 9.719 1.00 95.44 173 MET A O 1
ATOM 1309 N N . PRO A 1 174 ? -3.166 -11.242 9.314 1.00 92.19 174 PRO A N 1
ATOM 1310 C CA . PRO A 1 174 ? -4.533 -11.516 8.897 1.00 92.19 174 PRO A CA 1
ATOM 1311 C C . PRO A 1 174 ? -5.489 -11.283 10.070 1.00 92.19 174 PRO A C 1
ATOM 1313 O O . PRO A 1 174 ? -5.181 -11.638 11.213 1.00 92.19 174 PRO A O 1
ATOM 1316 N N . GLU A 1 175 ? -6.649 -10.694 9.786 1.00 89.31 175 GLU A N 1
ATOM 1317 C CA . GLU A 1 175 ? -7.649 -10.309 10.793 1.00 89.31 175 GLU A CA 1
ATOM 1318 C C . GLU A 1 175 ? -8.170 -11.522 11.577 1.00 89.31 175 GLU A C 1
ATOM 1320 O O . GLU A 1 175 ? -8.494 -11.410 12.756 1.00 89.31 175 GLU A O 1
ATOM 1325 N N . SER A 1 176 ? -8.171 -12.705 10.962 1.00 91.69 176 SER A N 1
ATOM 1326 C CA . SER A 1 176 ? -8.489 -13.979 11.614 1.00 91.69 176 SER A CA 1
ATOM 1327 C C . SER A 1 176 ? -7.531 -14.368 12.749 1.00 91.69 176 SER A C 1
ATOM 1329 O O . SER A 1 176 ? -7.938 -15.093 13.658 1.00 91.69 176 SER A O 1
ATOM 1331 N N . GLN A 1 177 ? -6.273 -13.912 12.720 1.00 92.12 177 GLN A N 1
ATOM 1332 C CA . GLN A 1 177 ? -5.255 -14.235 13.734 1.00 92.12 177 GLN A CA 1
ATOM 1333 C C . GLN A 1 177 ? -4.919 -13.046 14.635 1.00 92.12 177 GLN A C 1
ATOM 1335 O O . GLN A 1 177 ? -4.691 -13.225 15.831 1.00 92.12 177 GLN A O 1
ATOM 1340 N N . PHE A 1 178 ? -4.896 -11.838 14.070 1.00 93.19 178 PHE A N 1
ATOM 1341 C CA . PHE A 1 178 ? -4.519 -10.605 14.757 1.00 93.19 178 PHE A CA 1
ATOM 1342 C C . PHE A 1 178 ? -5.580 -9.517 14.534 1.00 93.19 178 PHE A C 1
ATOM 1344 O O . PHE A 1 178 ? -5.315 -8.544 13.820 1.00 93.19 178 PHE A O 1
ATOM 1351 N N . PRO A 1 179 ? -6.777 -9.655 15.138 1.00 93.38 179 PRO A N 1
ATOM 1352 C CA . PRO A 1 179 ? -7.887 -8.740 14.892 1.00 93.38 179 PRO A CA 1
ATOM 1353 C C . PRO A 1 179 ? -7.501 -7.283 15.168 1.00 93.38 179 PRO A C 1
ATOM 1355 O O . PRO A 1 179 ? -7.033 -6.949 16.258 1.00 93.38 179 PRO A O 1
ATOM 1358 N N . GLY A 1 180 ? -7.688 -6.414 14.177 1.00 92.44 180 GLY A N 1
ATOM 1359 C CA . GLY A 1 180 ? -7.451 -4.973 14.258 1.00 92.44 180 GLY A CA 1
ATOM 1360 C C . GLY A 1 180 ? -5.984 -4.528 14.264 1.00 92.44 180 GLY A C 1
ATOM 1361 O O . GLY A 1 180 ? -5.729 -3.324 14.202 1.00 92.44 180 GLY A O 1
ATOM 1362 N N . VAL A 1 181 ? -5.006 -5.442 14.306 1.00 95.81 181 VAL A N 1
ATOM 1363 C CA . VAL A 1 181 ? -3.583 -5.057 14.357 1.00 95.81 181 VAL A CA 1
ATOM 1364 C C . VAL A 1 181 ? -3.139 -4.440 13.031 1.00 95.81 181 VAL A C 1
ATOM 1366 O O . VAL A 1 181 ? -2.485 -3.396 13.031 1.00 95.81 181 VAL A O 1
ATOM 1369 N N . ALA A 1 182 ? -3.538 -5.027 11.899 1.00 95.62 182 ALA A N 1
ATOM 1370 C CA . ALA A 1 182 ? -3.237 -4.469 10.582 1.00 95.62 182 ALA A CA 1
ATOM 1371 C C . ALA A 1 182 ? -3.853 -3.071 10.405 1.00 95.62 182 ALA A C 1
ATOM 1373 O O . ALA A 1 182 ? -3.160 -2.150 9.969 1.00 95.62 182 ALA A O 1
ATOM 1374 N N . ASP A 1 183 ? -5.117 -2.888 10.810 1.00 95.25 183 ASP A N 1
ATOM 1375 C CA . ASP A 1 183 ? -5.788 -1.582 10.762 1.00 95.25 183 ASP A CA 1
ATOM 1376 C C . ASP A 1 183 ? -5.042 -0.528 11.590 1.00 95.25 183 ASP A C 1
ATOM 1378 O O . ASP A 1 183 ? -4.733 0.558 11.092 1.00 95.25 183 ASP A O 1
ATOM 1382 N N . TYR A 1 184 ? -4.687 -0.875 12.830 1.00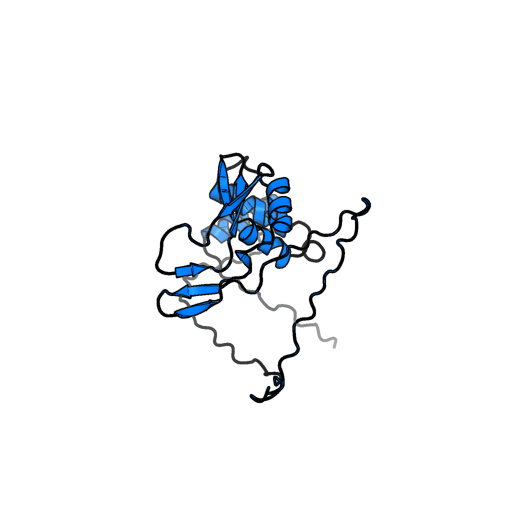 95.75 184 TYR A N 1
ATOM 1383 C CA . TYR A 1 184 ? -3.925 -0.004 13.717 1.00 95.75 184 TYR A CA 1
ATOM 1384 C C . TYR A 1 184 ? -2.578 0.402 13.107 1.00 95.75 184 TYR A C 1
ATOM 1386 O O . TYR A 1 184 ? -2.222 1.585 13.125 1.00 95.75 184 TYR A O 1
ATOM 1394 N N . MET A 1 185 ? -1.834 -0.548 12.533 1.00 96.56 185 MET A N 1
ATOM 1395 C CA . MET A 1 185 ? -0.535 -0.267 11.919 1.00 96.56 185 MET A CA 1
ATOM 1396 C C . MET A 1 185 ? -0.658 0.651 10.704 1.00 96.56 185 MET A C 1
ATOM 1398 O O . MET A 1 185 ? 0.079 1.634 10.613 1.00 96.56 185 MET A O 1
ATOM 1402 N N . VAL A 1 186 ? -1.617 0.390 9.810 1.00 96.31 186 VAL A N 1
ATOM 1403 C CA . VAL A 1 186 ? -1.852 1.239 8.633 1.00 96.31 186 VAL A CA 1
ATOM 1404 C C . VAL A 1 186 ? -2.198 2.664 9.058 1.00 96.31 186 VAL A C 1
ATOM 1406 O O . VAL A 1 186 ? -1.583 3.616 8.577 1.00 96.31 186 VAL A O 1
ATOM 1409 N N . ARG A 1 187 ? -3.132 2.830 10.003 1.00 95.38 187 ARG A N 1
ATOM 1410 C CA . ARG A 1 187 ? -3.499 4.155 10.528 1.00 95.38 187 ARG A CA 1
ATOM 1411 C C . ARG A 1 187 ? -2.309 4.864 11.166 1.00 95.38 187 ARG A C 1
ATOM 1413 O O . ARG A 1 187 ? -2.124 6.053 10.927 1.00 95.38 187 ARG A O 1
ATOM 1420 N N . SER A 1 188 ? -1.496 4.145 11.938 1.00 93.25 188 SER A N 1
ATOM 1421 C CA . SER A 1 188 ? -0.333 4.718 12.624 1.00 93.25 188 SER A CA 1
ATOM 1422 C C . SER A 1 188 ? 0.706 5.242 11.636 1.00 93.25 188 SER A C 1
ATOM 1424 O O . SER A 1 188 ? 1.166 6.370 11.787 1.00 93.25 188 SER A O 1
ATOM 1426 N N . VAL A 1 189 ? 1.022 4.471 10.591 1.00 93.19 189 VAL A N 1
ATOM 1427 C CA . VAL A 1 189 ? 1.938 4.898 9.519 1.00 93.19 189 VAL A CA 1
ATOM 1428 C C . VAL A 1 189 ? 1.380 6.112 8.787 1.00 93.19 189 VAL A C 1
ATOM 1430 O O . VAL A 1 189 ? 2.075 7.108 8.603 1.00 93.19 189 VAL A O 1
ATOM 1433 N N . LEU A 1 190 ? 0.097 6.074 8.422 1.00 93.25 190 LEU A N 1
ATOM 1434 C CA . LEU A 1 190 ? -0.531 7.186 7.720 1.00 93.25 190 LEU A CA 1
ATOM 1435 C C . LEU A 1 190 ? -0.517 8.468 8.555 1.00 93.25 190 LEU A C 1
ATOM 1437 O O . LEU A 1 190 ? -0.194 9.521 8.014 1.00 93.25 190 LEU A O 1
ATOM 1441 N N . ILE A 1 191 ? -0.807 8.393 9.854 1.00 92.25 191 ILE A N 1
ATOM 1442 C CA . ILE A 1 191 ? -0.750 9.552 10.753 1.00 92.25 191 ILE A CA 1
ATOM 1443 C C . ILE A 1 191 ? 0.690 10.037 10.941 1.00 92.25 191 ILE A C 1
ATOM 1445 O O . ILE A 1 191 ? 0.928 11.242 10.888 1.00 92.25 191 ILE A O 1
ATOM 1449 N N . ALA A 1 192 ? 1.656 9.137 11.131 1.00 89.62 192 ALA A N 1
ATOM 1450 C CA . ALA A 1 192 ? 3.061 9.510 11.294 1.00 89.62 192 ALA A CA 1
ATOM 1451 C C . ALA A 1 192 ? 3.597 10.271 10.068 1.00 89.62 192 ALA A C 1
ATOM 1453 O O . ALA A 1 192 ? 4.262 11.294 10.215 1.00 89.62 192 ALA A O 1
ATOM 1454 N N . ASP A 1 193 ? 3.231 9.825 8.865 1.00 85.44 193 ASP A N 1
ATOM 1455 C CA . ASP A 1 193 ? 3.749 10.374 7.609 1.00 85.44 193 ASP A CA 1
ATOM 1456 C C . ASP A 1 193 ? 2.985 11.602 7.089 1.00 85.44 193 ASP A C 1
ATOM 1458 O O . ASP A 1 193 ? 3.428 12.241 6.126 1.00 85.44 193 ASP A O 1
ATOM 1462 N N . ASN A 1 194 ? 1.805 11.900 7.650 1.00 87.75 194 ASN A N 1
ATOM 1463 C CA . ASN A 1 194 ? 0.881 12.908 7.107 1.00 87.75 194 ASN A CA 1
ATOM 1464 C C . ASN A 1 194 ? 0.225 13.822 8.149 1.00 87.75 194 ASN A C 1
ATOM 1466 O O . ASN A 1 194 ? -0.455 14.775 7.766 1.00 87.75 194 ASN A O 1
ATOM 1470 N N . GLY A 1 195 ? 0.425 13.556 9.437 1.00 82.00 195 GLY A N 1
ATOM 1471 C CA . GLY A 1 195 ? -0.220 14.258 10.539 1.00 82.00 195 GLY A CA 1
ATOM 1472 C C . GLY A 1 195 ? -1.591 13.683 10.935 1.00 82.00 195 GLY A C 1
ATOM 1473 O O . GLY A 1 195 ? -2.138 12.793 10.275 1.00 82.00 195 GLY A O 1
ATOM 1474 N N . PRO A 1 196 ? -2.161 14.179 12.048 1.00 80.06 196 PRO A N 1
ATOM 1475 C CA . PRO A 1 196 ? -3.458 13.729 12.547 1.00 80.06 196 PRO A CA 1
ATOM 1476 C C . PRO A 1 196 ? -4.611 14.116 11.603 1.00 80.06 196 PRO A C 1
ATOM 1478 O O . PRO A 1 196 ? -4.573 15.158 10.953 1.00 80.06 196 PRO A O 1
ATOM 1481 N N . GLY A 1 197 ? -5.669 13.293 11.567 1.00 75.62 197 GLY A N 1
ATOM 1482 C CA . GLY A 1 197 ? -6.904 13.561 10.806 1.00 75.62 197 GLY A CA 1
ATOM 1483 C C . GLY A 1 197 ? -6.913 13.072 9.351 1.00 75.62 197 GLY A C 1
ATOM 1484 O O . GLY A 1 197 ? -7.841 13.387 8.604 1.00 75.62 197 GLY A O 1
ATOM 1485 N N . ILE A 1 198 ? -5.893 12.313 8.939 1.00 82.06 198 ILE A N 1
ATOM 1486 C CA . ILE A 1 198 ? -5.761 11.797 7.570 1.00 82.06 198 ILE A CA 1
ATOM 1487 C C . ILE A 1 198 ? -6.624 10.552 7.277 1.00 82.06 198 ILE A C 1
ATOM 1489 O O . ILE A 1 198 ? -6.975 10.328 6.119 1.00 82.06 198 ILE A O 1
ATOM 1493 N N . VAL A 1 199 ? -6.996 9.795 8.318 1.00 76.50 199 VAL A N 1
ATOM 1494 C CA . VAL A 1 199 ? -7.772 8.533 8.297 1.00 76.50 199 VAL A CA 1
ATOM 1495 C C . VAL A 1 199 ? -8.963 8.560 9.245 1.00 76.50 199 VAL A C 1
ATOM 1497 O O . VAL A 1 199 ? -8.991 9.444 10.126 1.00 76.50 199 VAL A O 1
#

Radius of gyration: 24.37 Å; chains: 1; bounding box: 52×51×73 Å

Foldseek 3Di:
DDDDDDDDDDDDDDDDPVVVVVVVVVCVVVVHDCVPDDDDDDPDDDDDDDDDDDDDDDDDDDDPDDPDPDDDPPPDDDPDDDDDDPPFDDWAWDQAKWKAALVGDIDGDDRLQGTDPVLLLVQLVVQAVSDKDWAFDVHPDDRIGIPGTFIWHQWPVRDTHGSSNLSVLCNVQPCVRHNCPSVVVSVVVCCVVPNPPRD

Secondary structure (DSSP, 8-state):
--PPP-----------HHHHHHHHHHHHHTT--GGG------------------PPPPPP---TTSPPPP------------S-S-------B-S--EEEETTS-EEEPPGGG-B-HHHHHHHHHHHSSS-EEEEETT-S-SSEEESSEEEEEEPTTS-EEEHHHHHHHHHHS-TTTSTTHHHHHHHHHHHHHH-TT--

pLDDT: mean 72.06, std 23.38, range [30.05, 97.44]